Protein AF-A0A6A3LHU8-F1 (afdb_monomer)

Radius of gyration: 20.52 Å; Cα contacts (8 Å, |Δi|>4): 296; chains: 1; bounding box: 47×39×60 Å

InterPro domains:
  IPR029021 Protein-tyrosine phosphatase-like [G3DSA:3.90.190.10] (1-117)
  IPR029021 Protein-tyrosine phosphatase-like [G3DSA:3.90.190.10] (138-237)
  IPR029021 Protein-tyrosine phosphatase-like [SSF52799] (2-123)
  IPR029021 Protein-tyrosine phosphatase-like [SSF52799] (142-233)
  IPR029260 Dual specificity/tyrosine protein phosphatase, N-terminal [PF14671] (2-116)
  IPR029260 Dual specificity/tyrosine protein phosphatase, N-terminal [cd17657] (1-117)
  IPR050561 Protein Tyrosine Phosphatase [PTHR23339] (10-233)

pLDDT: mean 92.23, std 7.48, range [40.19, 98.69]

Solvent-accessible surface area (backbone atoms only — not comparable to full-atom values): 14092 Å² total; per-residue (Å²): 87,74,89,78,63,69,66,88,56,86,58,80,22,65,42,75,69,55,67,54,58,46,51,51,50,40,54,53,52,51,52,55,57,72,69,45,63,88,94,76,74,84,88,79,89,71,66,61,92,48,63,61,52,43,27,42,50,52,30,51,51,23,37,34,30,29,74,76,63,68,37,55,39,67,60,18,42,38,58,71,26,58,78,62,79,41,79,81,61,70,55,36,43,58,62,63,97,67,83,78,87,60,66,48,43,59,60,54,54,24,43,51,52,52,51,30,44,77,68,66,60,44,54,86,89,77,59,53,51,66,62,49,56,49,28,49,30,56,80,58,44,34,32,43,73,78,36,74,99,78,37,72,48,62,63,83,38,32,79,60,76,42,76,77,34,89,85,84,61,38,37,50,47,38,45,55,58,49,34,56,51,35,53,77,72,69,54,56,70,47,77,40,45,60,68,74,82,38,41,68,65,60,40,30,47,77,67,71,26,46,72,44,83,56,64,52,65,86,99,58,82,73,52,71,69,54,51,53,51,54,55,50,57,62,72,69,74,121

Sequence (238 aa):
MDGDLVYARFFADFGPLHLARTVRFCHNLESRLNLAPAGRKRLVLYCSDHPHKRANALTLLAIFLVVVGGLSPELAVTRVLKGGELPPPFGFRDASCGVCTFFITLLDCARAVHKAISTSLWSYQTFSIDEYNHLDCLDNGDINWIVPGKLIAFSGPQRERIVLDAESGATTLLARDYAALFRSLGVTCVIRFNEATTYDRKAFTHAGLRHIDLPFPDGSNPSDDILFKFIRVRQQSF

Nearest PDB structures (foldseek):
  1ohe-assembly1_A  TM=9.524E-01  e=7.465E-21  Homo sapiens
  1ohd-assembly1_A  TM=9.516E-01  e=4.930E-20  Homo sapiens
  5xw5-assembly2_B  TM=8.880E-01  e=7.355E-16  Saccharomyces cerevisiae S288C
  5xw5-assembly1_A  TM=9.076E-01  e=2.589E-15  Saccharomyces cerevisiae S288C
  6g84-assembly1_B  TM=8.819E-01  e=1.162E-15  Saccharomyces cerevisiae S288C

Foldseek 3Di:
DPVPQADDALAPFGDQGDDLSLLVLLVVVVVVVVPDDPPDDDDDDDDDPDLSRVQNSLLSQLLSCVQVVVDQLVVSNCVSCVNVVRPFGDFTFDRDPDDGPDGHGSSNSNNVSNVCVVVVQDHSVPDDSVVQVCCCDQQNFNWDDPGQPQDIDTDQAAADWDQPDPVVSRTHDHLLSVLVVCVVSVAQEAEDADDCNRHPCCSNVVSNHHYYYLYDDPPDDGDPVSVVVVVVVSVVPD

Mean predicted aligned error: 4.88 Å

Organism: NCBI:txid129364

Secondary structure (DSSP, 8-state):
-TTTS----SSS---PPPHHHHHHHHHHHHHHH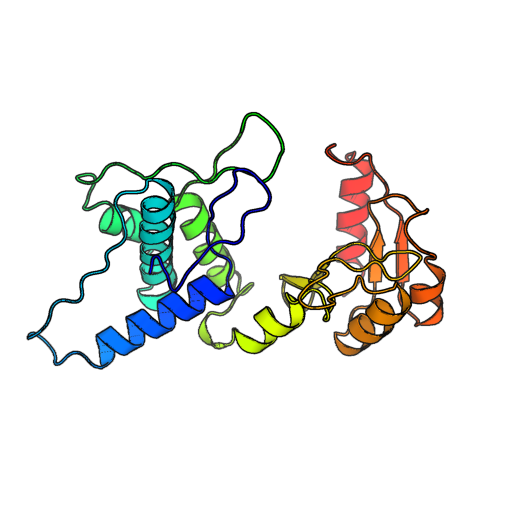HHSPTTT--------S-HHHHHHHHHHHHHHHHHTT---HHHHHHHHTGGGTSPPPPPBPPS-SS-----B-HHHHHHHHHHHHHTTS--TTT--HHHHHHHHSGGGT-EEEEETTTEEEEPPPBSS--BS-TTT--BPPBHHHHHHHHHHTT--EEEE-S-GGGS-THHHHHTT-EEEE----TTSPPPHHHHHHHHHHHHT--

Structure (mmCIF, N/CA/C/O backbone):
data_AF-A0A6A3LHU8-F1
#
_entry.id   AF-A0A6A3LHU8-F1
#
loop_
_atom_site.group_PDB
_atom_site.id
_atom_site.type_symbol
_atom_site.label_atom_id
_atom_site.label_alt_id
_atom_site.label_comp_id
_atom_site.label_asym_id
_atom_site.label_entity_id
_atom_site.label_seq_id
_atom_site.pdbx_PDB_ins_code
_atom_site.Cartn_x
_atom_site.Cartn_y
_atom_site.Cartn_z
_atom_site.occupancy
_atom_site.B_iso_or_equiv
_atom_site.auth_seq_id
_atom_site.auth_comp_id
_atom_site.auth_asym_id
_atom_site.auth_atom_id
_atom_site.pdbx_PDB_model_num
ATOM 1 N N . MET A 1 1 ? 1.749 3.160 20.787 1.00 77.69 1 MET A N 1
ATOM 2 C CA . MET A 1 1 ? 1.385 3.572 19.409 1.00 77.69 1 MET A CA 1
ATOM 3 C C . MET A 1 1 ? 2.410 4.529 18.835 1.00 77.69 1 MET A C 1
ATOM 5 O O . MET A 1 1 ? 3.065 4.153 17.879 1.00 77.69 1 MET A O 1
ATOM 9 N N . ASP A 1 2 ? 2.568 5.733 19.392 1.00 79.50 2 ASP A N 1
ATOM 10 C CA . ASP A 1 2 ? 3.329 6.813 18.741 1.00 79.50 2 ASP A CA 1
ATOM 11 C C . ASP A 1 2 ? 4.799 6.499 18.442 1.00 79.50 2 ASP A C 1
ATOM 13 O O . ASP A 1 2 ? 5.299 7.000 17.431 1.00 79.50 2 ASP A O 1
ATOM 17 N N . GLY A 1 3 ? 5.440 5.669 19.276 1.00 80.50 3 GLY A N 1
ATOM 18 C CA . GLY A 1 3 ? 6.805 5.168 19.074 1.00 80.50 3 GLY A CA 1
ATOM 19 C C . GLY A 1 3 ? 6.905 3.815 18.356 1.00 80.50 3 GLY A C 1
ATOM 20 O O . GLY A 1 3 ? 7.949 3.510 17.798 1.00 80.50 3 GLY A O 1
ATOM 21 N N . ASP A 1 4 ? 5.829 3.022 18.315 1.00 81.12 4 ASP A N 1
ATOM 22 C CA . ASP A 1 4 ? 5.862 1.644 17.781 1.00 81.12 4 ASP A CA 1
ATOM 23 C C . ASP A 1 4 ? 5.378 1.566 16.322 1.00 81.12 4 ASP A C 1
ATOM 25 O O . ASP A 1 4 ? 5.805 0.726 15.524 1.00 81.12 4 ASP A O 1
ATOM 29 N N . LEU A 1 5 ? 4.426 2.434 15.978 1.00 87.81 5 LEU A N 1
ATOM 30 C CA . LEU A 1 5 ? 3.722 2.470 14.702 1.00 87.81 5 LEU A CA 1
ATOM 31 C C . LEU A 1 5 ? 3.974 3.828 14.048 1.00 87.81 5 LEU A C 1
ATOM 33 O O . LEU A 1 5 ? 3.144 4.739 14.073 1.00 87.81 5 LEU A O 1
ATOM 37 N N . VAL A 1 6 ? 5.184 3.966 13.515 1.00 91.00 6 VAL A N 1
ATOM 38 C CA . VAL A 1 6 ? 5.654 5.182 12.854 1.00 91.00 6 VAL A CA 1
ATOM 39 C C . VAL A 1 6 ? 5.397 5.078 11.355 1.00 91.00 6 VAL A C 1
ATOM 41 O O . VAL A 1 6 ? 5.669 4.049 10.741 1.00 91.00 6 VAL A O 1
ATOM 44 N N . TYR A 1 7 ? 4.859 6.153 10.785 1.00 94.19 7 TYR A N 1
ATOM 45 C CA . TYR A 1 7 ? 4.736 6.326 9.345 1.00 94.19 7 TYR A CA 1
ATOM 46 C C . TYR A 1 7 ? 6.032 6.925 8.794 1.00 94.19 7 TYR A C 1
ATOM 48 O O . TYR A 1 7 ? 6.471 7.971 9.287 1.00 94.19 7 TYR A O 1
ATOM 56 N N . ALA A 1 8 ? 6.623 6.272 7.797 1.00 91.75 8 ALA A N 1
ATOM 57 C CA . ALA A 1 8 ? 7.734 6.819 7.029 1.00 91.75 8 ALA A CA 1
ATOM 58 C C . ALA A 1 8 ? 7.156 7.732 5.943 1.00 91.75 8 ALA A C 1
ATOM 60 O O . ALA A 1 8 ? 6.492 7.254 5.030 1.00 91.75 8 ALA A O 1
ATOM 61 N N . ARG A 1 9 ? 7.340 9.046 6.102 1.00 92.94 9 ARG A N 1
ATOM 62 C CA . ARG A 1 9 ? 6.794 10.051 5.180 1.00 92.94 9 ARG A CA 1
ATOM 63 C C . ARG A 1 9 ? 7.737 10.297 4.009 1.00 92.94 9 ARG A C 1
ATOM 65 O O . ARG A 1 9 ? 8.947 10.325 4.224 1.00 92.94 9 ARG A O 1
ATOM 72 N N . PHE A 1 10 ? 7.185 10.571 2.832 1.00 92.75 10 PHE A N 1
ATOM 73 C CA . PHE A 1 10 ? 7.955 11.051 1.680 1.00 92.75 10 PHE A CA 1
ATOM 74 C C . PHE A 1 10 ? 8.116 12.574 1.702 1.00 92.75 10 PHE A C 1
ATOM 76 O O . PHE A 1 10 ? 9.212 13.095 1.508 1.00 92.75 10 PHE A O 1
ATOM 83 N N . PHE A 1 11 ? 7.038 13.298 1.994 1.00 94.56 11 PHE A N 1
ATOM 84 C CA . PHE A 1 11 ? 7.023 14.749 2.115 1.00 94.56 11 PHE A CA 1
ATOM 85 C C . PHE A 1 11 ? 6.127 15.181 3.287 1.00 94.56 11 PHE A C 1
ATOM 87 O O . PHE A 1 11 ? 6.523 15.095 4.453 1.00 94.56 11 PHE A O 1
ATOM 94 N N . ALA A 1 12 ? 4.916 15.661 2.996 1.00 95.75 12 ALA A N 1
ATOM 95 C CA . ALA A 1 12 ? 3.951 16.137 3.987 1.00 95.75 12 ALA A CA 1
ATOM 96 C C . ALA A 1 12 ? 2.864 15.098 4.321 1.00 95.75 12 ALA A C 1
ATOM 98 O O . ALA A 1 12 ? 2.058 15.320 5.230 1.00 95.75 12 ALA A O 1
ATOM 99 N N . ASP A 1 13 ? 2.837 13.978 3.600 1.00 97.50 13 ASP A N 1
ATOM 100 C CA . ASP A 1 13 ? 2.069 12.782 3.922 1.00 97.50 13 ASP A CA 1
ATOM 101 C C . ASP A 1 13 ? 2.400 12.270 5.331 1.00 97.50 13 ASP A C 1
ATOM 103 O O . ASP A 1 13 ? 3.501 12.425 5.862 1.00 97.50 13 ASP A O 1
ATOM 107 N N . PHE A 1 14 ? 1.393 11.707 5.993 1.00 96.44 14 PHE A N 1
ATOM 108 C CA . PHE A 1 14 ? 1.508 11.287 7.393 1.00 96.44 14 PHE A CA 1
ATOM 109 C C . PHE A 1 14 ? 0.797 9.966 7.699 1.00 96.44 14 PHE A C 1
ATOM 111 O O . PHE A 1 14 ? 0.756 9.546 8.859 1.00 96.44 14 PHE A O 1
ATOM 118 N N . GLY A 1 15 ? 0.191 9.344 6.693 1.00 96.94 15 GLY A N 1
ATOM 119 C CA . GLY A 1 15 ? -0.635 8.153 6.810 1.00 96.94 15 GLY A CA 1
ATOM 120 C C . GLY A 1 15 ? -1.547 7.978 5.588 1.00 96.94 15 GLY A C 1
ATOM 121 O O . GLY A 1 15 ? -1.455 8.769 4.651 1.00 96.94 15 GLY A O 1
ATOM 122 N N . PRO A 1 16 ? -2.468 6.998 5.622 1.00 97.56 16 PRO A N 1
ATOM 123 C CA . PRO A 1 16 ? -2.641 6.019 6.698 1.00 97.56 16 PRO A CA 1
ATOM 124 C C . PRO A 1 16 ? -1.456 5.042 6.782 1.00 97.56 16 PRO A C 1
ATOM 126 O O . PRO A 1 16 ? -0.648 4.941 5.862 1.00 97.56 16 PRO A O 1
ATOM 129 N N . LEU A 1 17 ? -1.333 4.314 7.895 1.00 96.94 17 LEU A N 1
ATOM 130 C CA . LEU A 1 17 ? -0.301 3.281 8.019 1.00 96.94 17 LEU A CA 1
ATOM 131 C C . LEU A 1 17 ? -0.524 2.128 7.030 1.00 96.94 17 LEU A C 1
ATOM 133 O O . LEU A 1 17 ? -1.650 1.675 6.828 1.00 96.94 17 LEU A O 1
ATOM 137 N N . HIS A 1 18 ? 0.574 1.604 6.485 1.00 95.81 18 HIS A N 1
ATOM 138 C CA . HIS A 1 18 ? 0.565 0.467 5.565 1.00 95.81 18 HIS A CA 1
ATOM 139 C C . HIS A 1 18 ? 0.103 -0.849 6.228 1.00 95.81 18 HIS A C 1
ATOM 141 O O . HIS A 1 18 ? -0.042 -0.946 7.456 1.00 95.81 18 HIS A O 1
ATOM 147 N N . LEU A 1 19 ? -0.139 -1.886 5.413 1.00 95.94 19 LEU A N 1
ATOM 148 C CA . LEU A 1 19 ? -0.789 -3.130 5.848 1.00 95.94 19 LEU A CA 1
ATOM 149 C C . LEU A 1 19 ? -0.046 -3.836 6.984 1.00 95.94 19 LEU A C 1
ATOM 151 O O . LEU A 1 19 ? -0.674 -4.181 7.981 1.00 95.94 19 LEU A O 1
ATOM 155 N N . ALA A 1 20 ? 1.278 -3.992 6.903 1.00 95.88 20 ALA A N 1
ATOM 156 C CA . ALA A 1 20 ? 2.038 -4.663 7.960 1.00 95.88 20 ALA A CA 1
ATOM 157 C C . ALA A 1 20 ? 1.886 -3.989 9.334 1.00 95.88 20 ALA A C 1
ATOM 159 O O . ALA A 1 20 ? 1.735 -4.673 10.349 1.00 95.88 20 ALA A O 1
ATOM 160 N N . ARG A 1 21 ? 1.864 -2.652 9.393 1.00 96.38 21 ARG A N 1
ATOM 161 C CA . ARG A 1 21 ? 1.641 -1.908 10.647 1.00 96.38 21 ARG A CA 1
ATOM 162 C C . ARG A 1 21 ? 0.204 -2.051 11.133 1.00 96.38 21 ARG A C 1
ATOM 164 O O . ARG A 1 21 ? -0.015 -2.233 12.329 1.00 96.38 21 ARG A O 1
ATOM 171 N N . THR A 1 22 ? -0.754 -2.018 10.213 1.00 96.75 22 THR A N 1
ATOM 172 C CA . THR A 1 22 ? -2.182 -2.180 10.510 1.00 96.75 22 THR A CA 1
ATOM 173 C C . THR A 1 22 ? -2.496 -3.570 11.064 1.00 96.75 22 THR A C 1
ATOM 175 O O . THR A 1 22 ? -3.143 -3.693 12.103 1.00 96.75 22 THR A O 1
ATOM 178 N N . VAL A 1 23 ? -1.983 -4.628 10.437 1.00 96.88 23 VAL A N 1
ATOM 179 C CA . VAL A 1 23 ? -2.175 -6.012 10.892 1.00 96.88 23 VAL A CA 1
ATOM 180 C C . VAL A 1 23 ? -1.469 -6.245 12.226 1.00 96.88 23 VAL A C 1
ATOM 182 O O . VAL A 1 23 ? -2.068 -6.806 13.143 1.00 96.88 23 VAL A O 1
ATOM 185 N N . ARG A 1 24 ? -0.244 -5.724 12.396 1.00 96.25 24 ARG A N 1
ATOM 186 C CA . ARG A 1 24 ? 0.481 -5.774 13.677 1.00 96.25 24 ARG A CA 1
ATOM 187 C C . ARG A 1 24 ? -0.303 -5.101 14.802 1.00 96.25 24 ARG A C 1
ATOM 189 O O . ARG A 1 24 ? -0.373 -5.646 15.903 1.00 96.25 24 ARG A O 1
ATOM 196 N N . PHE A 1 25 ? -0.903 -3.940 14.533 1.00 96.56 25 PHE A N 1
ATOM 197 C CA . PHE A 1 25 ? -1.791 -3.268 15.478 1.00 96.56 25 PHE A CA 1
ATOM 198 C C . PHE A 1 25 ? -2.981 -4.157 15.852 1.00 96.56 25 PHE A C 1
ATOM 200 O O . PHE A 1 25 ? -3.241 -4.352 17.039 1.00 96.56 25 PHE A O 1
ATOM 207 N N . CYS A 1 26 ? -3.660 -4.734 14.856 1.00 96.56 26 CYS A N 1
ATOM 208 C CA . CYS A 1 26 ? -4.833 -5.573 15.085 1.00 96.56 26 CYS A CA 1
ATOM 209 C C . CYS A 1 26 ? -4.496 -6.811 15.926 1.00 96.56 26 CYS A C 1
ATOM 211 O O . CYS A 1 26 ? -5.151 -7.036 16.940 1.00 96.56 26 CYS A O 1
ATOM 213 N N . HIS A 1 27 ? -3.426 -7.544 15.591 1.00 95.50 27 HIS A N 1
ATOM 214 C CA . HIS A 1 27 ? -2.986 -8.704 16.376 1.00 95.50 27 HIS A CA 1
ATOM 215 C C . HIS A 1 27 ? -2.613 -8.333 17.812 1.00 95.50 27 HIS A C 1
ATOM 217 O O . HIS A 1 27 ? -2.945 -9.057 18.751 1.00 95.50 27 HIS A O 1
ATOM 223 N N . ASN A 1 28 ? -1.930 -7.199 18.010 1.00 94.19 28 ASN A N 1
ATOM 224 C CA . ASN A 1 28 ? -1.551 -6.747 19.347 1.00 94.19 28 ASN A CA 1
ATOM 225 C C . ASN A 1 28 ? -2.784 -6.406 20.194 1.00 94.19 28 ASN A C 1
ATOM 227 O O . ASN A 1 28 ? -2.859 -6.790 21.362 1.00 94.19 28 ASN A O 1
ATOM 231 N N . LEU A 1 29 ? -3.750 -5.702 19.601 1.00 93.81 29 LEU A N 1
ATOM 232 C CA . LEU A 1 29 ? -4.986 -5.311 20.266 1.00 93.81 29 LEU A CA 1
ATOM 233 C C . LEU A 1 29 ? -5.849 -6.534 20.604 1.00 93.81 29 LEU A C 1
ATOM 235 O O . LEU A 1 29 ? -6.258 -6.685 21.753 1.00 93.81 29 LEU A O 1
ATOM 239 N N . GLU A 1 30 ? -6.051 -7.435 19.644 1.00 93.25 30 GLU A N 1
ATOM 240 C CA . GLU A 1 30 ? -6.771 -8.698 19.830 1.00 93.25 30 GLU A CA 1
ATOM 241 C C . GLU A 1 30 ? -6.137 -9.555 20.937 1.00 93.25 30 GLU A C 1
ATOM 243 O O . GLU A 1 30 ? -6.822 -9.972 21.871 1.00 93.25 30 GLU A O 1
ATOM 248 N N . SER A 1 31 ? -4.810 -9.723 20.918 1.00 92.50 31 SER A N 1
ATOM 249 C CA . SER A 1 31 ? -4.083 -10.473 21.953 1.00 92.50 31 SER A CA 1
ATOM 250 C C . SER A 1 31 ? -4.293 -9.882 23.349 1.00 92.50 31 SER A C 1
ATOM 252 O O . SER A 1 31 ? -4.530 -10.610 24.311 1.00 92.50 31 SER A O 1
ATOM 254 N N . ARG A 1 32 ? -4.246 -8.549 23.484 1.00 91.19 32 ARG A N 1
ATOM 255 C CA . ARG A 1 32 ? -4.480 -7.875 24.773 1.00 91.19 32 ARG A CA 1
ATOM 256 C C . ARG A 1 32 ? -5.921 -8.012 25.253 1.00 91.19 32 ARG A C 1
ATOM 258 O O . ARG A 1 32 ? -6.129 -8.116 26.460 1.00 91.19 32 ARG A O 1
ATOM 265 N N . LEU A 1 33 ? -6.892 -8.001 24.340 1.00 89.50 33 LEU A N 1
ATOM 266 C CA . LEU A 1 33 ? -8.300 -8.224 24.668 1.00 89.50 33 LEU A CA 1
ATOM 267 C C . LEU A 1 33 ? -8.536 -9.662 25.146 1.00 89.50 33 LEU A C 1
ATOM 269 O O . LEU A 1 33 ? -9.215 -9.849 26.150 1.00 89.50 33 LEU A O 1
ATOM 273 N N . ASN A 1 34 ? -7.906 -10.651 24.506 1.00 87.88 34 ASN A N 1
ATOM 274 C CA . ASN A 1 34 ? -8.025 -12.065 24.878 1.00 87.88 34 ASN A CA 1
ATOM 275 C C . ASN A 1 34 ? -7.330 -12.405 26.209 1.00 87.88 34 ASN A C 1
ATOM 277 O O . ASN A 1 34 ? -7.796 -13.268 26.948 1.00 87.88 34 ASN A O 1
ATOM 281 N N . LEU A 1 35 ? -6.230 -11.722 26.541 1.00 85.62 35 LEU A N 1
ATOM 282 C CA . LEU A 1 35 ? -5.515 -11.901 27.814 1.00 85.62 35 LEU A CA 1
ATOM 283 C C . LEU A 1 35 ? -6.188 -11.191 29.000 1.00 85.62 35 LEU A C 1
ATOM 285 O O . LEU A 1 35 ? -5.860 -11.469 30.156 1.00 85.62 35 LEU A O 1
ATOM 289 N N . ALA A 1 36 ? -7.086 -10.236 28.748 1.00 77.06 36 ALA A N 1
ATOM 290 C CA . ALA A 1 36 ? -7.754 -9.498 29.808 1.00 77.06 36 ALA A CA 1
ATOM 291 C C . ALA A 1 36 ? -8.828 -10.384 30.474 1.00 77.06 36 ALA A C 1
ATOM 293 O O . ALA A 1 36 ? -9.758 -10.821 29.799 1.00 77.06 36 ALA A O 1
ATOM 294 N N . PRO A 1 37 ? -8.771 -10.619 31.802 1.00 69.19 37 PRO A N 1
ATOM 295 C CA . PRO A 1 37 ? -9.818 -11.359 32.498 1.00 69.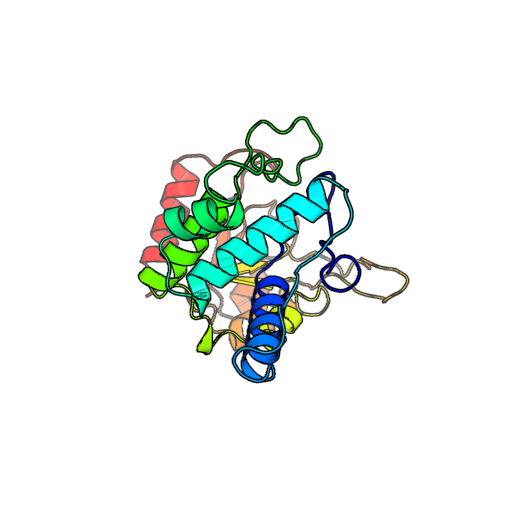19 37 PRO A CA 1
ATOM 296 C C . PRO A 1 37 ? -11.170 -10.676 32.287 1.00 69.19 37 PRO A C 1
ATOM 298 O O . PRO A 1 37 ? -11.296 -9.470 32.545 1.00 69.19 37 PRO A O 1
ATOM 301 N N . ALA A 1 38 ? -12.165 -11.445 31.839 1.00 68.06 38 ALA A N 1
ATOM 302 C CA . A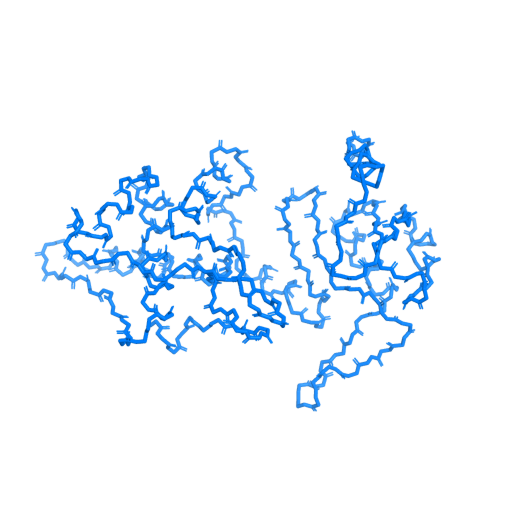LA A 1 38 ? -13.496 -10.940 31.528 1.00 68.06 38 ALA A CA 1
ATOM 303 C C . ALA A 1 38 ? -14.031 -10.050 32.668 1.00 68.06 38 ALA A C 1
ATOM 305 O O . ALA A 1 38 ? -14.115 -10.463 33.825 1.00 68.06 38 ALA A O 1
ATOM 306 N N . GLY A 1 39 ? -14.348 -8.794 32.336 1.00 65.50 39 GLY A N 1
ATOM 307 C CA . GLY A 1 39 ? -15.052 -7.866 33.225 1.00 65.50 39 GLY A CA 1
ATOM 308 C C . GLY A 1 39 ? -14.221 -7.097 34.262 1.00 65.50 39 GLY A C 1
ATOM 309 O O . GLY A 1 39 ? -14.813 -6.319 35.005 1.00 65.50 39 GLY A O 1
ATOM 310 N N . ARG A 1 40 ? -12.885 -7.243 34.336 1.00 69.88 40 ARG A N 1
ATOM 311 C CA . ARG A 1 40 ? -12.074 -6.537 35.365 1.00 69.88 40 ARG A CA 1
ATOM 312 C C . ARG A 1 40 ? -11.139 -5.436 34.869 1.00 69.88 40 ARG A C 1
ATOM 314 O O . ARG A 1 40 ? -10.682 -4.641 35.687 1.00 69.88 40 ARG A O 1
ATOM 321 N N . LYS A 1 41 ? -10.829 -5.357 33.574 1.00 78.31 41 LYS A N 1
ATOM 322 C CA . LYS A 1 41 ? -9.887 -4.359 33.038 1.00 78.31 41 LYS A CA 1
ATOM 323 C C . LYS A 1 41 ? -10.441 -3.702 31.779 1.00 78.31 41 LYS A C 1
ATOM 325 O O . LYS A 1 41 ? -11.021 -4.371 30.933 1.00 78.31 41 LYS A O 1
ATOM 330 N N . ARG A 1 42 ? -10.253 -2.385 31.666 1.00 83.88 42 ARG A N 1
ATOM 331 C CA . ARG A 1 42 ? -10.548 -1.613 30.452 1.00 83.88 42 ARG A CA 1
ATOM 332 C C . ARG A 1 42 ? -9.250 -1.399 29.691 1.00 83.88 42 ARG A C 1
ATOM 334 O O . ARG A 1 42 ? -8.266 -0.958 30.282 1.00 83.88 42 ARG A O 1
ATOM 341 N N . LEU A 1 43 ? -9.255 -1.697 28.399 1.00 87.69 43 LEU A N 1
ATOM 342 C CA . LEU A 1 43 ? -8.139 -1.375 27.523 1.00 87.69 43 LEU A CA 1
ATOM 343 C C . LEU A 1 43 ? -8.355 0.021 26.940 1.00 87.69 43 LEU A C 1
ATOM 345 O O . LEU A 1 43 ? -9.418 0.309 26.394 1.00 87.69 43 LEU A O 1
ATOM 349 N N . VAL A 1 44 ? -7.355 0.886 27.083 1.00 89.44 44 VAL A N 1
ATOM 350 C CA . VAL A 1 44 ? -7.407 2.269 26.604 1.00 89.44 44 VAL A CA 1
ATOM 351 C C . VAL A 1 44 ? -6.346 2.446 25.530 1.00 89.44 44 VAL A C 1
ATOM 353 O O . VAL A 1 44 ? -5.153 2.307 25.797 1.00 89.44 44 VAL A O 1
ATOM 356 N N . LEU A 1 45 ? -6.790 2.751 24.312 1.00 89.94 45 LEU A N 1
ATOM 357 C CA . LEU A 1 45 ? -5.914 3.199 23.238 1.00 89.94 45 LEU A CA 1
ATOM 358 C C . LEU A 1 45 ? -5.651 4.696 23.411 1.00 89.94 45 LEU A C 1
ATOM 360 O O . LEU A 1 45 ? -6.595 5.475 23.528 1.00 89.94 45 LEU A O 1
ATOM 364 N N . TYR A 1 46 ? -4.383 5.093 23.398 1.00 90.81 46 TYR A N 1
ATOM 365 C CA . TYR A 1 46 ? -3.977 6.492 23.479 1.00 90.81 46 TYR A CA 1
ATOM 366 C C . TYR A 1 46 ? -2.891 6.811 22.444 1.00 90.81 46 TYR A C 1
ATOM 368 O O . TYR A 1 46 ? -2.156 5.927 21.991 1.00 90.81 46 TYR A O 1
ATOM 376 N N . CYS A 1 47 ? -2.802 8.088 22.090 1.00 92.06 47 CYS A N 1
ATOM 377 C CA . CYS A 1 47 ? -1.750 8.692 21.276 1.00 92.06 47 CYS A CA 1
ATOM 378 C C . CYS A 1 47 ? -1.447 10.097 21.821 1.00 92.06 47 CYS A C 1
ATOM 380 O O . CYS A 1 47 ? -2.164 10.585 22.699 1.00 92.06 47 CYS A O 1
ATOM 382 N N . SER A 1 48 ? -0.404 10.755 21.317 1.00 91.50 48 SER A N 1
ATOM 383 C CA . SER A 1 48 ? -0.180 12.183 21.580 1.00 91.50 48 SER A CA 1
ATOM 384 C C . SER A 1 48 ? -1.300 13.049 20.991 1.00 91.50 48 SER A C 1
ATOM 386 O O . SER A 1 48 ? -2.070 12.604 20.135 1.00 91.50 48 SER A O 1
ATOM 388 N N . ASP A 1 49 ? -1.366 14.315 21.408 1.00 90.31 49 ASP A N 1
ATOM 389 C CA . ASP A 1 49 ? -2.344 15.283 20.886 1.00 90.31 49 ASP A CA 1
ATOM 390 C C . ASP A 1 49 ? -2.012 15.795 19.467 1.00 90.31 49 ASP A C 1
ATOM 392 O O . ASP A 1 49 ? -2.672 16.675 18.921 1.00 90.31 49 ASP A O 1
ATOM 396 N N . HIS A 1 50 ? -1.000 15.229 18.805 1.00 93.69 50 HIS A N 1
ATOM 397 C CA . HIS A 1 50 ? -0.671 15.622 17.441 1.00 93.69 50 HIS A CA 1
ATOM 398 C C . HIS A 1 50 ? -1.792 15.192 16.463 1.00 93.69 50 HIS A C 1
ATOM 400 O O . HIS A 1 50 ? -2.080 13.991 16.366 1.00 93.69 50 HIS A O 1
ATOM 406 N N . PRO A 1 51 ? -2.371 16.101 15.646 1.00 94.00 51 PRO A N 1
ATOM 407 C CA . PRO A 1 51 ? -3.509 15.790 14.769 1.00 94.00 51 PRO A CA 1
ATOM 408 C C . PRO A 1 51 ? -3.286 14.583 13.845 1.00 94.00 51 PRO A C 1
ATOM 410 O O . PRO A 1 51 ? -4.145 13.712 13.732 1.00 94.00 51 PRO A O 1
ATOM 413 N N . HIS A 1 52 ? -2.097 14.469 13.245 1.00 94.81 52 HIS A N 1
ATOM 414 C CA . HIS A 1 52 ? -1.731 13.334 12.382 1.00 94.81 52 HIS A CA 1
ATOM 415 C C . HIS A 1 52 ? -1.663 11.989 13.128 1.00 94.81 52 HIS A C 1
ATOM 417 O O . HIS A 1 52 ? -2.029 10.947 12.582 1.00 94.81 52 HIS A O 1
ATOM 423 N N . LYS A 1 53 ? -1.195 11.984 14.385 1.00 94.62 53 LYS A N 1
ATOM 424 C CA . LYS A 1 53 ? -1.127 10.765 15.206 1.00 94.62 53 LYS A CA 1
ATOM 425 C C . LYS A 1 53 ? -2.531 10.330 15.616 1.00 94.62 53 LYS A C 1
ATOM 427 O O . LYS A 1 53 ? -2.859 9.154 15.482 1.00 94.62 53 LYS A O 1
ATOM 432 N N . ARG A 1 54 ? -3.390 11.289 15.980 1.00 94.50 54 ARG A N 1
ATOM 433 C CA . ARG A 1 54 ? -4.822 11.061 16.229 1.00 94.50 54 ARG A CA 1
ATOM 434 C C . ARG A 1 54 ? -5.539 10.495 15.001 1.00 94.50 54 ARG A C 1
ATOM 436 O O . ARG A 1 54 ? -6.278 9.525 15.135 1.00 94.50 54 ARG A O 1
ATOM 443 N N . ALA A 1 55 ? -5.284 11.035 13.809 1.00 96.44 55 ALA A N 1
ATOM 444 C CA . ALA A 1 55 ? -5.863 10.532 12.561 1.00 96.44 55 ALA A CA 1
ATOM 445 C C . ALA A 1 55 ? -5.498 9.063 12.294 1.00 96.44 55 ALA A C 1
ATOM 447 O O . ALA A 1 55 ? -6.381 8.238 12.050 1.00 96.44 55 ALA A O 1
ATOM 448 N N . ASN A 1 56 ? -4.215 8.709 12.425 1.00 97.25 56 ASN A N 1
ATOM 449 C CA . ASN A 1 56 ? -3.766 7.320 12.303 1.00 97.25 56 ASN A CA 1
ATOM 450 C C . ASN A 1 56 ? -4.380 6.417 13.384 1.00 97.25 56 ASN A C 1
ATOM 452 O O . ASN A 1 56 ? -4.849 5.329 13.069 1.00 97.25 56 ASN A O 1
ATOM 456 N N . ALA A 1 57 ? -4.438 6.874 14.639 1.00 95.69 57 ALA A N 1
ATOM 457 C CA . ALA A 1 57 ? -5.016 6.121 15.751 1.00 95.69 57 ALA A CA 1
ATOM 458 C C . ALA A 1 57 ? -6.486 5.763 15.540 1.00 95.69 57 ALA A C 1
ATOM 460 O O . ALA A 1 57 ? -6.874 4.603 15.679 1.00 95.69 57 ALA A O 1
ATOM 461 N N . LEU A 1 58 ? -7.297 6.757 15.177 1.00 96.25 58 LEU A N 1
ATOM 462 C CA . LEU A 1 58 ? -8.722 6.565 14.925 1.00 96.25 58 LEU A CA 1
ATOM 463 C C . LEU A 1 58 ? -8.946 5.672 13.700 1.00 96.25 58 LEU A C 1
ATOM 465 O O . LEU A 1 58 ? -9.827 4.816 13.724 1.00 96.25 58 LEU A O 1
ATOM 469 N N . THR A 1 59 ? -8.113 5.810 12.665 1.00 97.69 59 THR A N 1
ATOM 470 C CA . THR A 1 59 ? -8.191 4.972 11.459 1.00 97.69 59 THR A CA 1
ATOM 471 C C . THR A 1 59 ? -7.844 3.515 11.754 1.00 97.69 59 THR A C 1
ATOM 473 O O . THR A 1 59 ? -8.594 2.626 11.364 1.00 97.69 59 THR A O 1
ATOM 476 N N . LEU A 1 60 ? -6.765 3.249 12.499 1.00 97.56 60 LEU A N 1
ATOM 477 C CA . LEU A 1 60 ? -6.398 1.896 12.930 1.00 97.56 60 LEU A CA 1
ATOM 478 C C . LEU A 1 60 ? -7.498 1.246 13.771 1.00 97.56 60 LEU A C 1
ATOM 480 O O . LEU A 1 60 ? -7.816 0.076 13.570 1.00 97.56 60 LEU A O 1
ATOM 484 N N . LEU A 1 61 ? -8.100 2.001 14.693 1.00 97.19 61 LEU A N 1
ATOM 485 C CA . LEU A 1 61 ? -9.191 1.495 15.519 1.00 97.19 61 LEU A CA 1
ATOM 486 C C . LEU A 1 61 ? -10.445 1.197 14.684 1.00 97.19 61 LEU A C 1
ATOM 488 O O . LEU A 1 61 ? -11.083 0.168 14.893 1.00 97.19 61 LEU A O 1
ATOM 492 N N . ALA A 1 62 ? -10.779 2.055 13.715 1.00 98.19 62 ALA A N 1
ATOM 493 C CA . ALA A 1 62 ? -11.890 1.814 12.797 1.00 98.19 62 ALA A CA 1
ATOM 494 C C . ALA A 1 62 ? -11.644 0.562 11.943 1.00 98.19 62 ALA A C 1
ATOM 496 O O . ALA A 1 62 ? -12.523 -0.291 11.846 1.00 98.19 62 ALA A O 1
ATOM 497 N N . ILE A 1 63 ? -10.435 0.406 11.392 1.00 98.38 63 ILE A N 1
ATOM 498 C CA . ILE A 1 63 ? -10.047 -0.788 10.632 1.00 98.38 63 ILE A CA 1
ATOM 499 C C . ILE A 1 63 ? -10.109 -2.036 11.516 1.00 98.38 63 ILE A C 1
ATOM 501 O O . ILE A 1 63 ? -10.675 -3.035 11.092 1.00 98.38 63 ILE A O 1
ATOM 505 N N . PHE A 1 64 ? -9.616 -1.988 12.755 1.00 98.12 64 PHE A N 1
ATOM 506 C CA . PHE A 1 64 ? -9.721 -3.111 13.690 1.00 98.12 64 PHE A CA 1
ATOM 507 C C . PHE A 1 64 ? -11.178 -3.543 13.911 1.00 98.12 64 PHE A C 1
ATOM 509 O O . PHE A 1 64 ? -11.492 -4.730 13.849 1.00 98.12 64 PHE A O 1
ATOM 516 N N . LEU A 1 65 ? -12.087 -2.589 14.121 1.00 98.06 65 LEU A N 1
ATOM 517 C CA . LEU A 1 65 ? -13.511 -2.880 14.296 1.00 98.06 65 LEU A CA 1
ATOM 518 C C . LEU A 1 65 ? -14.167 -3.476 13.039 1.00 98.06 65 LEU A C 1
ATOM 520 O O . LEU A 1 65 ? -15.096 -4.270 13.166 1.00 98.06 65 LEU A O 1
ATOM 524 N N . VAL A 1 66 ? -13.694 -3.118 11.845 1.00 98.31 66 VAL A N 1
ATOM 525 C CA . VAL A 1 66 ? -14.140 -3.727 10.583 1.00 98.31 66 VAL A CA 1
ATOM 526 C C . VAL A 1 66 ? -13.583 -5.145 10.437 1.00 98.31 66 VAL A C 1
ATOM 528 O O . VAL A 1 66 ? -14.336 -6.084 10.206 1.00 98.31 66 VAL A O 1
ATOM 531 N N . VAL A 1 67 ? -12.267 -5.304 10.586 1.00 97.06 67 VAL A N 1
ATOM 532 C CA . VAL A 1 67 ? -11.535 -6.544 10.288 1.00 97.06 67 VAL A CA 1
ATOM 533 C C . VAL A 1 67 ? -11.792 -7.623 11.337 1.00 97.06 67 VAL A C 1
ATOM 535 O O . VAL A 1 67 ? -12.130 -8.750 10.994 1.00 97.06 67 VAL A O 1
ATOM 538 N N . VAL A 1 68 ? -11.618 -7.275 12.613 1.00 96.06 68 VAL A N 1
ATOM 539 C CA . VAL A 1 68 ? -11.726 -8.202 13.749 1.00 96.06 68 VAL A CA 1
ATOM 540 C C . VAL A 1 68 ? -13.136 -8.166 14.331 1.00 96.06 68 VAL A C 1
ATOM 542 O O . VAL A 1 68 ? -13.704 -9.199 14.667 1.00 96.06 68 VAL A O 1
ATOM 545 N N . GLY A 1 69 ? -13.730 -6.973 14.426 1.00 94.94 69 GLY A N 1
ATOM 546 C CA . GLY A 1 69 ? -15.080 -6.798 14.969 1.00 94.94 69 GLY A CA 1
ATOM 547 C C . GLY A 1 69 ? -16.219 -7.140 14.001 1.00 94.94 69 GLY A C 1
ATOM 548 O O . GLY A 1 69 ? -17.369 -7.181 14.435 1.00 94.94 69 GLY A O 1
ATOM 549 N N . GLY A 1 70 ? -15.933 -7.351 12.711 1.00 96.31 70 GLY A N 1
ATOM 550 C CA . GLY A 1 70 ? -16.933 -7.687 11.691 1.00 96.31 70 GLY A CA 1
ATOM 551 C C . GLY A 1 70 ? -17.979 -6.595 11.441 1.00 96.31 70 GLY A C 1
ATOM 552 O O . GLY A 1 70 ? -19.072 -6.884 10.956 1.00 96.31 70 GLY A O 1
ATOM 553 N N . LEU A 1 71 ? -17.693 -5.345 11.815 1.00 98.19 71 LEU A N 1
ATOM 554 C CA . LEU A 1 71 ? -18.631 -4.238 11.640 1.00 98.19 71 LEU A CA 1
ATOM 555 C C . LEU A 1 71 ? -18.612 -3.692 10.211 1.00 98.19 71 LEU A C 1
ATOM 557 O O . LEU A 1 71 ? -17.588 -3.726 9.528 1.00 98.19 71 LEU A O 1
ATOM 561 N N . SER A 1 72 ? -19.722 -3.071 9.800 1.00 98.38 72 SER A N 1
ATOM 562 C CA . SER A 1 72 ? -19.703 -2.209 8.618 1.00 98.38 72 SER A CA 1
ATOM 563 C C . SER A 1 72 ? -18.787 -0.995 8.847 1.00 98.38 72 SER A C 1
ATOM 565 O O . SER A 1 72 ? -18.665 -0.527 9.990 1.00 98.38 72 SER A O 1
ATOM 567 N N . PRO A 1 73 ? -18.167 -0.443 7.786 1.00 98.62 73 PRO A N 1
ATOM 568 C CA . PRO A 1 73 ? -17.314 0.740 7.888 1.00 98.62 73 PRO A CA 1
ATOM 569 C C . PRO A 1 73 ? -17.996 1.906 8.605 1.00 98.62 73 PRO A C 1
ATOM 571 O O . PRO A 1 73 ? -17.423 2.492 9.519 1.00 98.62 73 PRO A O 1
ATOM 574 N N . GLU A 1 74 ? -19.243 2.208 8.247 1.00 98.19 74 GLU A N 1
ATOM 575 C CA . GLU A 1 74 ? -20.018 3.308 8.818 1.00 98.19 74 GLU A CA 1
ATOM 576 C C . GLU A 1 74 ? -20.201 3.128 10.327 1.00 98.19 74 GLU A C 1
ATOM 578 O O . GLU A 1 74 ? -19.918 4.043 11.098 1.00 98.19 74 GLU A O 1
ATOM 583 N N . LEU A 1 75 ? -20.595 1.928 10.767 1.00 98.25 75 LEU A N 1
ATOM 584 C CA . LEU A 1 75 ? -20.809 1.645 12.183 1.00 98.25 75 LEU A CA 1
ATOM 585 C C . LEU A 1 75 ? -19.496 1.668 12.977 1.00 98.25 75 LEU A C 1
ATOM 587 O O . LEU A 1 75 ? -19.471 2.163 14.107 1.00 98.25 75 LEU A O 1
ATOM 591 N N . ALA A 1 76 ? -18.406 1.155 12.401 1.00 98.25 76 ALA A N 1
ATOM 592 C CA . ALA A 1 76 ? -17.079 1.234 13.002 1.00 98.25 76 ALA A CA 1
ATOM 593 C C . ALA A 1 76 ? -16.657 2.696 13.220 1.00 98.25 76 ALA A C 1
ATOM 595 O O . ALA A 1 76 ? -16.277 3.063 14.333 1.00 98.25 76 ALA A O 1
ATOM 596 N N . VAL A 1 77 ? -16.801 3.548 12.199 1.00 97.81 77 VAL A N 1
ATOM 597 C CA . VAL A 1 77 ? -16.484 4.981 12.289 1.00 97.81 77 VAL A CA 1
ATOM 598 C C . VAL A 1 77 ? -17.368 5.693 13.311 1.00 97.81 77 VAL A C 1
ATOM 600 O O . VAL A 1 77 ? -16.842 6.405 14.166 1.00 97.81 77 VAL A O 1
ATOM 603 N N . THR A 1 78 ? -18.685 5.465 13.297 1.00 97.31 78 THR A N 1
ATOM 604 C CA . THR A 1 78 ? -19.603 6.055 14.284 1.00 97.31 78 THR A CA 1
ATOM 605 C C . THR A 1 78 ? -19.199 5.694 15.714 1.00 97.31 78 THR A C 1
ATOM 607 O O . THR A 1 78 ? -19.222 6.557 16.590 1.00 97.31 78 THR A O 1
ATOM 610 N N . ARG A 1 79 ? -18.779 4.447 15.971 1.00 96.50 79 ARG A N 1
ATOM 611 C CA . ARG A 1 79 ? -18.309 4.030 17.303 1.00 96.50 79 ARG A CA 1
ATOM 612 C C . ARG A 1 79 ? -16.994 4.689 17.697 1.00 96.50 79 ARG A C 1
ATOM 614 O O . ARG A 1 79 ? -16.873 5.154 18.827 1.00 96.50 79 ARG A O 1
ATOM 621 N N . VAL A 1 80 ? -16.034 4.760 16.777 1.00 95.81 80 VAL A N 1
ATOM 622 C CA . VAL A 1 80 ? -14.740 5.419 17.014 1.00 95.81 80 VAL A CA 1
ATOM 623 C C . VAL A 1 80 ? -14.921 6.903 17.334 1.00 95.81 80 VAL A C 1
ATOM 625 O O . VAL A 1 80 ? -14.265 7.417 18.237 1.00 95.81 80 VAL A O 1
ATOM 628 N N . LEU A 1 81 ? -15.854 7.574 16.657 1.00 95.62 81 LEU A N 1
ATOM 629 C CA . LEU A 1 81 ? -16.176 8.984 16.885 1.00 95.62 81 LEU A CA 1
ATOM 630 C C . LEU A 1 81 ? -17.194 9.208 18.015 1.00 95.62 81 LEU A C 1
ATOM 632 O O . LEU A 1 81 ? -17.704 10.317 18.160 1.00 95.62 81 LEU A O 1
ATOM 636 N N . LYS A 1 82 ? -17.500 8.175 18.815 1.00 92.00 82 LYS A N 1
ATOM 637 C CA . LYS A 1 82 ? -18.459 8.230 19.931 1.00 92.00 82 LYS A CA 1
ATOM 638 C C . LYS A 1 82 ? -19.802 8.857 19.538 1.00 92.00 82 LYS A C 1
ATOM 640 O O . LYS A 1 82 ? -20.284 9.779 20.180 1.00 92.00 82 LYS A O 1
ATOM 645 N N . GLY A 1 83 ? -20.383 8.409 18.427 1.00 86.50 83 GLY A N 1
ATOM 646 C CA . GLY A 1 83 ? -21.661 8.943 17.947 1.00 86.50 83 GLY A CA 1
ATOM 647 C C . GLY A 1 83 ? -21.613 10.408 17.495 1.00 86.50 83 GLY A C 1
ATOM 648 O O . GLY A 1 83 ? -22.666 11.015 17.348 1.00 86.50 83 GLY A O 1
ATOM 649 N N . GLY A 1 84 ? -20.421 10.972 17.266 1.00 86.94 84 GLY A N 1
ATOM 650 C CA . GLY A 1 84 ? -20.224 12.365 16.855 1.00 86.94 84 GLY A CA 1
ATOM 651 C C . GLY A 1 84 ? -19.736 13.296 17.968 1.00 86.94 84 GLY A C 1
ATOM 652 O O . GLY A 1 84 ? -19.472 14.462 17.694 1.00 86.94 84 GLY A O 1
ATOM 653 N N . GLU A 1 85 ? -19.563 12.806 19.201 1.00 91.06 85 GLU A N 1
ATOM 654 C CA . GLU A 1 85 ? -18.977 13.597 20.296 1.00 91.06 85 GLU A CA 1
ATOM 655 C C . GLU A 1 85 ? -17.512 13.974 20.032 1.00 91.06 85 GLU A C 1
ATOM 657 O O . GLU A 1 85 ? -17.025 14.989 20.531 1.00 91.06 85 GLU A O 1
ATOM 662 N N . LEU A 1 86 ? -16.788 13.149 19.267 1.00 89.19 86 LEU A N 1
ATOM 663 C CA . LEU A 1 86 ? -15.426 13.450 18.841 1.00 89.19 86 LEU A CA 1
ATOM 664 C C . LEU A 1 86 ? -15.437 14.023 17.421 1.00 89.19 86 LEU A C 1
ATOM 666 O O . LEU A 1 86 ? -16.031 13.410 16.528 1.00 89.19 86 LEU A O 1
ATOM 670 N N . PRO A 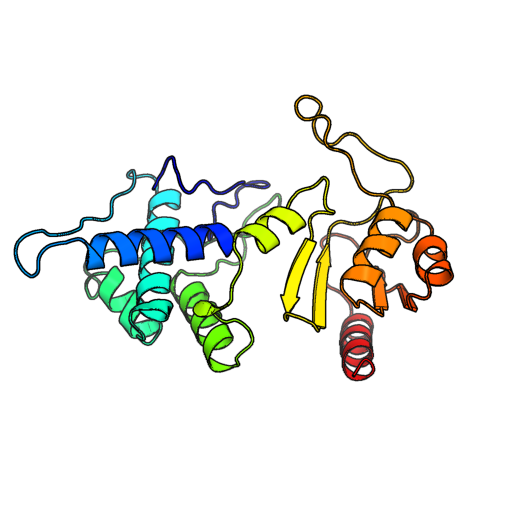1 87 ? -14.732 15.144 17.171 1.00 90.19 87 PRO A N 1
ATOM 671 C CA . PRO A 1 87 ? -14.610 15.667 15.822 1.00 90.19 87 PRO A CA 1
ATOM 672 C C . PRO A 1 87 ? -13.866 14.656 14.936 1.00 90.19 87 PRO A C 1
ATOM 674 O O . PRO A 1 87 ? -12.930 13.994 15.411 1.00 90.19 87 PRO A O 1
ATOM 677 N N . PRO A 1 88 ? -14.243 14.536 13.651 1.00 91.50 88 PRO A N 1
ATOM 678 C CA . PRO A 1 88 ? -13.503 13.703 12.721 1.00 91.50 88 PRO A CA 1
ATOM 679 C C . PRO A 1 88 ? -12.053 14.205 12.613 1.00 91.50 88 PRO A C 1
ATOM 681 O O . PRO A 1 88 ? -11.808 15.414 12.653 1.00 91.50 88 PRO A O 1
ATOM 684 N N . PRO A 1 89 ? -11.071 13.297 12.497 1.00 93.44 89 PRO A N 1
ATOM 685 C CA . PRO A 1 89 ? -9.687 13.686 12.298 1.00 93.44 89 PRO A CA 1
ATOM 686 C C . PRO A 1 89 ? -9.473 14.325 10.926 1.00 93.44 89 PRO A C 1
ATOM 688 O O . PRO A 1 89 ? -10.284 14.188 10.010 1.00 93.44 89 PRO A O 1
ATOM 691 N N . PHE A 1 90 ? -8.316 14.965 10.785 1.00 90.19 90 PHE A N 1
ATOM 692 C CA . PHE A 1 90 ? -7.836 15.472 9.507 1.00 90.19 90 PHE A CA 1
ATOM 693 C C . PHE A 1 90 ? -7.719 14.342 8.469 1.00 90.19 90 PHE A C 1
ATOM 695 O O . PHE A 1 90 ? -7.286 13.236 8.804 1.00 90.19 90 PHE A O 1
ATOM 702 N N . GLY A 1 91 ? -8.101 14.624 7.221 1.00 95.94 91 GLY A N 1
ATOM 703 C CA . GLY A 1 91 ? -7.982 13.671 6.118 1.00 95.94 91 GLY A CA 1
ATOM 704 C C . GLY A 1 91 ? -6.525 13.422 5.728 1.00 95.94 91 GLY A C 1
ATOM 705 O O . GLY A 1 91 ? -5.669 14.296 5.873 1.00 95.94 91 GLY A O 1
ATOM 706 N N . PHE A 1 92 ? -6.232 12.228 5.227 1.00 98.25 92 PHE A N 1
ATOM 707 C CA . PHE A 1 92 ? -4.913 11.888 4.712 1.00 98.25 92 PHE A CA 1
ATOM 708 C C . PHE A 1 92 ? -4.701 12.547 3.354 1.00 98.25 92 PHE A C 1
ATOM 710 O O . PHE A 1 92 ? -5.586 12.520 2.498 1.00 98.25 92 PHE A O 1
ATOM 717 N N . ARG A 1 93 ? -3.526 13.148 3.191 1.00 97.38 93 ARG A N 1
ATOM 718 C CA . ARG A 1 93 ? -3.082 13.802 1.961 1.00 97.38 93 ARG A CA 1
ATOM 719 C C . ARG A 1 93 ? -2.152 12.900 1.166 1.00 97.38 93 ARG A C 1
ATOM 721 O O . ARG A 1 93 ? -1.641 11.914 1.693 1.00 97.38 93 ARG A O 1
ATOM 728 N N . ASP A 1 94 ? -1.911 13.283 -0.074 1.00 96.62 94 ASP A N 1
ATOM 729 C CA . ASP A 1 94 ? -0.930 12.648 -0.937 1.00 96.62 94 ASP A CA 1
ATOM 730 C C . ASP A 1 94 ? 0.518 13.060 -0.595 1.00 96.62 94 ASP A C 1
ATOM 732 O O . ASP A 1 94 ? 0.767 13.946 0.234 1.00 96.62 94 ASP A O 1
ATOM 736 N N . ALA A 1 95 ? 1.465 12.396 -1.262 1.00 96.50 95 ALA A N 1
ATOM 737 C CA . ALA A 1 95 ? 2.906 12.568 -1.087 1.00 96.50 95 ALA A CA 1
ATOM 738 C C . ALA A 1 95 ? 3.528 13.646 -2.002 1.00 96.50 95 ALA A C 1
ATOM 740 O O . ALA A 1 95 ? 4.750 13.778 -2.040 1.00 96.50 95 ALA A O 1
ATOM 741 N N . SER A 1 96 ? 2.732 14.414 -2.759 1.00 93.94 96 SER A N 1
ATOM 742 C CA . SER A 1 96 ? 3.272 15.432 -3.668 1.00 93.94 96 SER A CA 1
ATOM 743 C C . SER A 1 96 ? 3.918 16.622 -2.957 1.00 93.94 96 SER A C 1
ATOM 745 O O . SER A 1 96 ? 3.536 17.045 -1.858 1.00 93.94 96 SER A O 1
ATOM 747 N N . CYS A 1 97 ? 4.863 17.236 -3.669 1.00 91.44 97 CYS A N 1
ATOM 748 C CA . CYS A 1 97 ? 5.473 18.511 -3.319 1.00 91.44 97 CYS A CA 1
ATOM 749 C C . CYS A 1 97 ? 4.533 19.668 -3.693 1.00 91.44 97 CYS A C 1
ATOM 751 O O . CYS A 1 97 ? 4.722 20.334 -4.710 1.00 91.44 97 CYS A O 1
ATOM 753 N N . GLY A 1 98 ? 3.492 19.910 -2.894 1.00 91.06 98 GLY A N 1
ATOM 754 C CA . GLY A 1 98 ? 2.558 20.994 -3.188 1.00 91.06 98 GLY A CA 1
ATOM 755 C C . GLY A 1 98 ? 1.372 21.121 -2.242 1.00 91.06 98 GLY A C 1
ATOM 756 O O . GLY A 1 98 ? 1.335 20.569 -1.136 1.00 91.06 98 GLY A O 1
ATOM 757 N N . VAL A 1 99 ? 0.390 21.904 -2.690 1.00 93.31 99 VAL A N 1
ATOM 758 C CA . VAL A 1 99 ? -0.907 22.022 -2.023 1.00 93.31 99 VAL A CA 1
ATOM 759 C C . VAL A 1 99 ? -1.696 20.746 -2.284 1.00 93.31 99 VAL A C 1
ATOM 761 O O . VAL A 1 99 ? -1.917 20.375 -3.433 1.00 93.31 99 VAL A O 1
ATOM 764 N N . CYS A 1 100 ? -2.146 20.100 -1.211 1.00 95.50 100 CYS A N 1
ATOM 765 C CA . CYS A 1 100 ? -3.033 18.951 -1.317 1.00 95.50 100 CYS A CA 1
ATOM 766 C C . CYS A 1 100 ? -4.400 19.404 -1.844 1.00 95.50 100 CYS A C 1
ATOM 768 O O . CYS A 1 100 ? -5.051 20.255 -1.233 1.00 95.50 100 CYS A O 1
ATOM 770 N N . THR A 1 101 ? -4.838 18.826 -2.958 1.00 95.56 101 THR A N 1
ATOM 771 C CA . THR A 1 101 ? -6.135 19.120 -3.588 1.00 95.56 101 THR A CA 1
ATOM 772 C C . THR A 1 101 ? -7.184 18.043 -3.323 1.00 95.56 101 THR A C 1
ATOM 774 O O . THR A 1 101 ? -8.359 18.250 -3.621 1.00 95.56 101 THR A O 1
ATOM 777 N N . PHE A 1 102 ? -6.789 16.907 -2.743 1.00 97.06 102 PHE A N 1
ATOM 778 C CA . PHE A 1 102 ? -7.678 15.785 -2.479 1.00 97.06 102 PHE A CA 1
ATOM 779 C C . PHE A 1 102 ? -7.261 15.035 -1.213 1.00 97.06 102 PHE A C 1
ATOM 781 O O . PHE A 1 102 ? -6.111 14.629 -1.074 1.00 97.06 102 PHE A O 1
ATOM 788 N N . PHE A 1 103 ? -8.212 14.816 -0.306 1.00 97.56 103 PHE A N 1
ATOM 789 C CA . PHE A 1 103 ? -7.979 14.088 0.937 1.00 97.56 103 PHE A CA 1
ATOM 790 C C . PHE A 1 103 ? -8.831 12.825 0.981 1.00 97.56 103 PHE A C 1
ATOM 792 O O . PHE A 1 103 ? -10.003 12.861 0.607 1.00 97.56 103 PHE A O 1
ATOM 799 N N . ILE A 1 104 ? -8.273 11.741 1.519 1.00 98.25 104 ILE A N 1
ATOM 800 C CA . ILE A 1 104 ? -9.045 10.549 1.889 1.00 98.25 104 ILE A CA 1
ATOM 801 C C . ILE A 1 104 ? -9.303 10.538 3.394 1.00 98.25 104 ILE A C 1
ATOM 803 O O . ILE A 1 104 ? -8.453 10.909 4.205 1.00 98.25 104 ILE A O 1
ATOM 807 N N . THR A 1 105 ? -10.496 10.123 3.791 1.00 97.88 105 THR A N 1
ATOM 808 C CA . THR A 1 105 ? -10.919 10.102 5.193 1.00 97.88 105 THR A CA 1
ATOM 809 C C . THR A 1 105 ? -10.685 8.736 5.835 1.00 97.88 105 THR A C 1
ATOM 811 O O . THR A 1 105 ? -10.468 7.729 5.161 1.00 97.88 105 THR A O 1
ATOM 814 N N . LEU A 1 106 ? -10.807 8.661 7.164 1.00 97.25 106 LEU A N 1
ATOM 815 C CA . LEU A 1 106 ? -10.775 7.373 7.866 1.00 97.25 106 LEU A CA 1
ATOM 816 C C . LEU A 1 106 ? -11.917 6.429 7.429 1.00 97.25 106 LEU A C 1
ATOM 818 O O . LEU A 1 106 ? -11.761 5.210 7.489 1.00 97.25 106 LEU A O 1
ATOM 822 N N . LEU A 1 107 ? -13.050 6.984 6.970 1.00 98.25 107 LEU A N 1
ATOM 823 C CA . LEU A 1 107 ? -14.173 6.212 6.440 1.00 98.25 107 LEU A CA 1
ATOM 824 C C . LEU A 1 107 ? -13.821 5.611 5.079 1.00 98.25 107 LEU A C 1
ATOM 826 O O . LEU A 1 107 ? -14.146 4.451 4.835 1.00 98.25 107 LEU A O 1
ATOM 830 N N . ASP A 1 108 ? -13.118 6.357 4.225 1.00 98.62 108 ASP A N 1
ATOM 831 C CA . ASP A 1 108 ? -12.642 5.847 2.934 1.00 98.62 108 ASP A CA 1
ATOM 832 C C . ASP A 1 108 ? -11.661 4.689 3.138 1.00 98.62 108 ASP A C 1
ATOM 834 O O . ASP A 1 108 ? -11.809 3.639 2.512 1.00 98.62 108 ASP A O 1
ATOM 838 N N . CYS A 1 109 ? -10.738 4.817 4.097 1.00 98.50 109 CYS A N 1
ATOM 839 C CA . CYS A 1 109 ? -9.832 3.736 4.491 1.00 98.50 109 CYS A CA 1
ATOM 840 C C . CYS A 1 109 ? -10.593 2.498 4.999 1.00 98.50 109 CYS A C 1
ATOM 842 O O . CYS A 1 109 ? -10.325 1.379 4.557 1.00 98.50 109 CYS A O 1
ATOM 844 N N . ALA A 1 110 ? -11.575 2.680 5.890 1.00 98.50 110 ALA A N 1
ATOM 845 C CA . ALA A 1 110 ? -12.391 1.582 6.413 1.00 98.50 110 ALA A CA 1
ATOM 846 C C . ALA A 1 110 ? -13.200 0.879 5.306 1.00 98.50 110 ALA A C 1
ATOM 848 O O . ALA A 1 110 ? -13.266 -0.351 5.265 1.00 98.50 110 ALA A O 1
ATOM 849 N N . ARG A 1 111 ? -13.771 1.644 4.366 1.00 98.69 111 ARG A N 1
ATOM 850 C CA . ARG A 1 111 ? -14.485 1.116 3.193 1.00 98.69 111 ARG A CA 1
ATOM 851 C C . ARG A 1 111 ? -13.561 0.362 2.245 1.00 98.69 111 ARG A C 1
ATOM 853 O O . ARG A 1 111 ? -13.958 -0.691 1.748 1.00 98.69 111 ARG A O 1
ATOM 860 N N . ALA A 1 112 ? -12.350 0.865 2.010 1.00 98.25 112 ALA A N 1
ATOM 861 C CA . ALA A 1 112 ? -11.359 0.203 1.169 1.00 98.25 112 ALA A CA 1
ATOM 862 C C . ALA A 1 112 ? -10.990 -1.177 1.732 1.00 98.25 112 ALA A C 1
ATOM 864 O O . ALA A 1 112 ? -11.066 -2.169 1.008 1.00 98.25 112 ALA A O 1
ATOM 865 N N . VAL A 1 113 ? -10.692 -1.259 3.035 1.00 97.94 113 VAL A N 1
ATOM 866 C CA . VAL A 1 113 ? -10.382 -2.532 3.708 1.00 97.94 113 VAL A CA 1
ATOM 867 C C . VAL A 1 113 ? -11.579 -3.480 3.674 1.00 97.94 113 VAL A C 1
ATOM 869 O O . VAL A 1 113 ? -11.436 -4.629 3.263 1.00 97.94 113 VAL A O 1
ATOM 872 N N . HIS A 1 114 ? -12.775 -3.003 4.028 1.00 98.38 114 HIS A N 1
ATOM 873 C CA . HIS A 1 114 ? -13.987 -3.822 3.984 1.00 98.38 114 HIS A CA 1
ATOM 874 C C . HIS A 1 114 ? -14.252 -4.385 2.581 1.00 98.38 114 HIS A C 1
ATOM 876 O O . HIS A 1 114 ? -14.540 -5.570 2.433 1.00 98.38 114 HIS A O 1
ATOM 882 N N . LYS A 1 115 ? -14.101 -3.561 1.536 1.00 98.19 115 LYS A N 1
ATOM 883 C CA . LYS A 1 115 ? -14.257 -3.989 0.140 1.00 98.19 115 LYS A CA 1
ATOM 884 C C . LYS A 1 115 ? -13.181 -4.991 -0.284 1.00 98.19 115 LYS A C 1
ATOM 886 O O . LYS A 1 115 ? -13.480 -5.915 -1.038 1.00 98.19 115 LYS A O 1
ATOM 891 N N . ALA A 1 116 ? -11.944 -4.833 0.184 1.00 97.25 116 ALA A N 1
ATOM 892 C CA . ALA A 1 116 ? -10.873 -5.780 -0.110 1.00 97.25 116 ALA A CA 1
ATOM 893 C C . ALA A 1 116 ? -11.150 -7.159 0.517 1.00 97.25 116 ALA A C 1
ATOM 895 O O . ALA A 1 116 ? -10.939 -8.175 -0.139 1.00 97.25 116 ALA A O 1
ATOM 896 N N . ILE A 1 117 ? -11.704 -7.201 1.734 1.00 96.19 117 ILE A N 1
ATOM 897 C CA . ILE A 1 117 ? -12.130 -8.454 2.379 1.00 96.19 117 ILE A CA 1
ATOM 898 C C . ILE A 1 117 ? -13.335 -9.055 1.651 1.00 96.19 117 ILE A C 1
ATOM 900 O O . ILE A 1 117 ? -13.319 -10.230 1.291 1.00 96.19 117 ILE A O 1
ATOM 904 N N . SER A 1 118 ? -14.376 -8.255 1.395 1.00 96.56 118 SER A N 1
ATOM 905 C CA . SER A 1 118 ? -15.633 -8.754 0.822 1.00 96.56 118 SER A CA 1
ATOM 906 C C . SER A 1 118 ? -15.498 -9.242 -0.620 1.00 96.56 118 SER A C 1
ATOM 908 O O . SER A 1 118 ? -16.282 -10.078 -1.059 1.00 96.56 118 SER A O 1
ATOM 910 N N . THR A 1 119 ? -14.491 -8.757 -1.350 1.00 96.25 119 THR A N 1
ATOM 911 C CA . THR A 1 119 ? -14.142 -9.243 -2.695 1.00 96.25 119 THR A CA 1
ATOM 912 C C . THR A 1 119 ? -13.047 -10.313 -2.687 1.00 96.25 119 THR A C 1
ATOM 914 O O . THR A 1 119 ? -12.573 -10.701 -3.753 1.00 96.25 119 THR A O 1
ATOM 917 N N . SER A 1 120 ? -12.629 -10.782 -1.503 1.00 94.81 120 SER A N 1
ATOM 918 C CA . SER A 1 120 ? -11.534 -11.746 -1.314 1.00 94.81 120 SER A CA 1
ATOM 919 C C . SER A 1 120 ? -10.208 -11.310 -1.949 1.00 94.81 120 SER A C 1
ATOM 921 O O . SER A 1 120 ? -9.361 -12.138 -2.275 1.00 94.81 120 SER A O 1
ATOM 923 N N . LEU A 1 121 ? -10.017 -9.999 -2.118 1.00 94.94 121 LEU A N 1
ATOM 924 C CA . LEU A 1 121 ? -8.767 -9.404 -2.581 1.00 94.94 121 LEU A CA 1
ATOM 925 C C . LEU A 1 121 ? -7.677 -9.497 -1.508 1.00 94.94 121 LEU A C 1
ATOM 927 O O . LEU A 1 121 ? -6.496 -9.605 -1.828 1.00 94.94 121 LEU A O 1
ATOM 931 N N . TRP A 1 122 ? -8.079 -9.438 -0.240 1.00 95.38 122 TRP A N 1
ATOM 932 C CA . TRP A 1 122 ? -7.192 -9.493 0.911 1.00 95.38 122 TRP A CA 1
ATOM 933 C C . TRP A 1 122 ? -7.808 -10.346 2.024 1.00 95.38 122 TRP A C 1
ATOM 935 O O . TRP A 1 122 ? -9.016 -10.293 2.255 1.00 95.38 122 TRP A O 1
ATOM 945 N N . SER A 1 123 ? -6.972 -11.112 2.728 1.00 94.56 123 SER A N 1
ATOM 946 C CA . SER A 1 123 ? -7.366 -11.900 3.898 1.00 94.56 123 SER A CA 1
ATOM 947 C C . SER A 1 123 ? -6.514 -11.506 5.093 1.00 94.56 123 SER A C 1
ATOM 949 O O . SER A 1 123 ? -5.289 -11.575 5.041 1.00 94.56 123 SER A O 1
ATOM 951 N N . TYR A 1 124 ? -7.177 -11.138 6.187 1.00 95.00 124 TYR A N 1
ATOM 952 C CA . TYR A 1 124 ? -6.513 -10.849 7.454 1.00 95.00 124 TYR A CA 1
ATOM 953 C C . TYR A 1 124 ? -5.836 -12.092 8.049 1.00 95.00 124 TYR A C 1
ATOM 955 O O . TYR A 1 124 ? -4.774 -11.984 8.649 1.00 95.00 124 TYR A O 1
ATOM 963 N N . GLN A 1 125 ? -6.426 -13.274 7.855 1.00 93.19 125 GLN A N 1
ATOM 964 C CA . GLN A 1 125 ? -5.967 -14.526 8.457 1.00 93.19 125 GLN A CA 1
ATOM 965 C C . GLN A 1 125 ? -4.698 -15.068 7.798 1.00 93.19 125 GLN A C 1
ATOM 967 O O . GLN A 1 125 ? -3.879 -15.684 8.473 1.00 93.19 125 GLN A O 1
ATOM 972 N N . THR A 1 126 ? -4.539 -14.864 6.488 1.00 94.31 126 THR A N 1
ATOM 973 C CA . THR A 1 126 ? -3.400 -15.404 5.729 1.00 94.31 126 THR A CA 1
ATOM 974 C C . THR A 1 126 ? -2.334 -14.357 5.419 1.00 94.31 126 THR A C 1
ATOM 976 O O . THR A 1 126 ? -1.350 -14.675 4.758 1.00 94.31 126 THR A O 1
ATOM 979 N N . PHE A 1 127 ? -2.522 -13.102 5.833 1.00 96.06 127 PHE A N 1
ATOM 980 C CA . PHE A 1 127 ? -1.564 -12.040 5.550 1.00 96.06 127 PHE A CA 1
ATOM 981 C C . PHE A 1 127 ? -0.269 -12.235 6.349 1.00 96.06 127 PHE A C 1
ATOM 983 O O . PHE A 1 127 ? -0.271 -12.195 7.579 1.00 96.06 127 PHE A O 1
ATOM 990 N N . SER A 1 128 ? 0.853 -12.380 5.643 1.00 95.81 128 SER A N 1
ATOM 991 C CA . SER A 1 128 ? 2.179 -12.486 6.249 1.00 95.81 128 SER A CA 1
ATOM 992 C C . SER A 1 128 ? 2.822 -11.106 6.389 1.00 95.81 128 SER A C 1
ATOM 994 O O . SER A 1 128 ? 3.211 -10.475 5.406 1.00 95.81 128 SER A O 1
ATOM 996 N N . ILE A 1 129 ? 2.958 -10.633 7.633 1.00 96.38 129 ILE A N 1
ATOM 997 C CA . ILE A 1 129 ? 3.697 -9.397 7.942 1.00 96.38 129 ILE A CA 1
ATOM 998 C C . ILE A 1 129 ? 5.167 -9.526 7.523 1.00 96.38 129 ILE A C 1
ATOM 1000 O O . ILE A 1 129 ? 5.755 -8.547 7.067 1.00 96.38 129 ILE A O 1
ATOM 1004 N N . ASP A 1 130 ? 5.757 -10.708 7.695 1.00 95.94 130 ASP A N 1
ATOM 1005 C CA . ASP A 1 130 ? 7.178 -10.931 7.432 1.00 95.94 130 ASP A CA 1
ATOM 1006 C C . ASP A 1 130 ? 7.470 -10.942 5.932 1.00 95.94 130 ASP A C 1
ATOM 1008 O O . ASP A 1 130 ? 8.410 -10.283 5.499 1.00 95.94 130 ASP A O 1
ATOM 1012 N N . GLU A 1 131 ? 6.623 -11.593 5.129 1.00 93.88 131 GLU A N 1
ATOM 1013 C CA . GLU A 1 131 ? 6.732 -11.557 3.664 1.00 93.88 131 GLU A CA 1
ATOM 1014 C C . GLU A 1 131 ? 6.528 -10.137 3.129 1.00 93.88 131 GLU A C 1
ATOM 1016 O O . GLU A 1 131 ? 7.315 -9.675 2.305 1.00 93.88 131 GLU A O 1
ATOM 1021 N N . TYR A 1 132 ? 5.519 -9.423 3.646 1.00 95.56 132 TYR A N 1
ATOM 1022 C CA . TYR A 1 132 ? 5.280 -8.028 3.284 1.00 95.56 132 TYR A CA 1
ATOM 1023 C C . TYR A 1 132 ? 6.520 -7.170 3.559 1.00 95.56 132 TYR A C 1
ATOM 1025 O O . TYR A 1 132 ? 7.019 -6.521 2.650 1.00 95.56 132 TYR A O 1
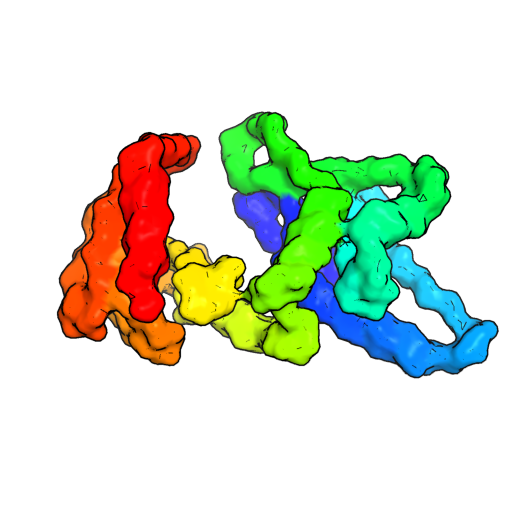ATOM 1033 N N . ASN A 1 133 ? 7.050 -7.183 4.789 1.00 94.44 133 ASN A N 1
ATOM 1034 C CA . ASN A 1 133 ? 8.206 -6.345 5.138 1.00 94.44 133 ASN A CA 1
ATOM 1035 C C . ASN A 1 133 ? 9.483 -6.789 4.416 1.00 94.44 133 ASN A C 1
ATOM 1037 O O . ASN A 1 133 ? 10.357 -5.964 4.171 1.00 94.44 133 ASN A O 1
ATOM 1041 N N . HIS A 1 134 ? 9.613 -8.084 4.112 1.00 93.19 134 HIS A N 1
ATOM 1042 C CA . HIS A 1 134 ? 10.731 -8.581 3.327 1.00 93.19 134 HIS A CA 1
ATOM 1043 C C . HIS A 1 134 ? 10.719 -7.935 1.943 1.00 93.19 134 HIS A C 1
ATOM 1045 O O . HIS A 1 134 ? 11.713 -7.324 1.581 1.00 93.19 134 HIS A O 1
ATOM 1051 N N . LEU A 1 135 ? 9.603 -8.000 1.214 1.00 92.62 135 LEU A N 1
ATOM 1052 C CA . LEU A 1 135 ? 9.489 -7.437 -0.135 1.00 92.62 135 LEU A CA 1
ATOM 1053 C C . LEU A 1 135 ? 9.496 -5.899 -0.163 1.00 92.62 135 LEU A C 1
ATOM 1055 O O . LEU A 1 135 ? 10.047 -5.322 -1.094 1.00 92.62 135 LEU A O 1
ATOM 1059 N N . ASP A 1 136 ? 8.946 -5.245 0.862 1.00 91.19 136 ASP A N 1
ATOM 1060 C CA . ASP A 1 136 ? 8.922 -3.778 1.024 1.00 91.19 136 ASP A CA 1
ATOM 1061 C C . ASP A 1 136 ? 10.325 -3.183 1.265 1.00 91.19 136 ASP A C 1
ATOM 1063 O O . ASP A 1 136 ? 10.551 -1.992 1.075 1.00 91.19 136 ASP A O 1
ATOM 1067 N N . CYS A 1 137 ? 11.300 -4.002 1.670 1.00 88.06 137 CYS A N 1
ATOM 1068 C CA . CYS A 1 137 ? 12.673 -3.549 1.862 1.00 88.06 137 CYS A CA 1
ATOM 1069 C C . CYS A 1 137 ? 13.324 -3.144 0.529 1.00 88.06 137 CYS A C 1
ATOM 1071 O O . CYS A 1 137 ? 13.243 -3.878 -0.459 1.00 88.06 137 CYS A O 1
ATOM 1073 N N . LEU A 1 138 ? 14.063 -2.029 0.532 1.00 83.81 138 LEU A N 1
ATOM 1074 C CA . LEU A 1 138 ? 14.809 -1.530 -0.631 1.00 83.81 138 LEU A CA 1
ATOM 1075 C C . LEU A 1 138 ? 15.742 -2.596 -1.225 1.00 83.81 138 LEU A C 1
ATOM 1077 O O . LEU A 1 138 ? 15.748 -2.805 -2.437 1.00 83.81 138 LEU A O 1
ATOM 1081 N N . ASP A 1 139 ? 16.461 -3.329 -0.370 1.00 83.44 139 ASP A N 1
ATOM 1082 C CA . ASP A 1 139 ? 17.401 -4.377 -0.795 1.00 83.44 139 ASP A CA 1
ATOM 1083 C C . ASP A 1 139 ? 16.710 -5.573 -1.466 1.00 83.44 139 ASP A C 1
ATOM 1085 O O . ASP A 1 139 ? 17.333 -6.318 -2.224 1.00 83.44 139 ASP A O 1
ATOM 1089 N N . ASN A 1 140 ? 15.410 -5.743 -1.216 1.00 85.06 140 ASN A N 1
ATOM 1090 C CA . ASN A 1 140 ? 14.584 -6.809 -1.779 1.00 85.06 140 ASN A CA 1
ATOM 1091 C C . ASN A 1 140 ? 13.651 -6.298 -2.889 1.00 85.06 140 ASN A C 1
ATOM 1093 O O . ASN A 1 140 ? 12.823 -7.053 -3.399 1.00 85.06 140 ASN A O 1
ATOM 1097 N N . GLY A 1 141 ? 13.826 -5.040 -3.302 1.00 81.62 141 GLY A N 1
ATOM 1098 C CA . GLY A 1 141 ? 13.218 -4.471 -4.496 1.00 81.62 141 GLY A CA 1
ATOM 1099 C C . GLY A 1 141 ? 12.065 -3.510 -4.262 1.00 81.62 141 GLY A C 1
ATOM 1100 O O . GLY A 1 141 ? 11.457 -3.111 -5.253 1.00 81.62 141 GLY A O 1
ATOM 1101 N N . ASP A 1 142 ? 11.753 -3.146 -3.012 1.00 91.44 142 ASP A N 1
ATOM 1102 C CA . ASP A 1 142 ? 10.690 -2.176 -2.710 1.00 91.44 142 ASP A CA 1
ATOM 1103 C C . ASP A 1 142 ? 9.384 -2.532 -3.445 1.00 91.44 142 ASP A C 1
ATOM 1105 O O . ASP A 1 142 ? 8.891 -1.828 -4.334 1.00 91.44 142 ASP A O 1
ATOM 1109 N N . ILE A 1 143 ? 8.908 -3.745 -3.160 1.00 93.56 143 ILE A N 1
ATOM 1110 C CA . ILE A 1 143 ? 7.847 -4.426 -3.892 1.00 93.56 143 ILE A CA 1
ATOM 1111 C C . ILE A 1 143 ? 6.627 -4.590 -3.006 1.00 93.56 143 ILE A C 1
ATOM 1113 O O . ILE A 1 143 ? 6.689 -5.156 -1.917 1.00 93.56 143 ILE A O 1
ATOM 1117 N N . ASN A 1 144 ? 5.471 -4.217 -3.548 1.00 94.75 144 ASN A N 1
ATOM 1118 C CA . ASN A 1 144 ? 4.192 -4.414 -2.894 1.00 94.75 144 ASN A CA 1
ATOM 1119 C C . ASN A 1 144 ? 3.181 -5.101 -3.822 1.00 94.75 144 ASN A C 1
ATOM 1121 O O . ASN A 1 144 ? 2.920 -4.665 -4.949 1.00 94.75 144 ASN A O 1
ATOM 1125 N N . TRP A 1 145 ? 2.557 -6.173 -3.326 1.00 95.06 145 TRP A N 1
ATOM 1126 C CA . TRP A 1 145 ? 1.385 -6.767 -3.968 1.00 95.06 145 TRP A CA 1
ATOM 1127 C C . TRP A 1 145 ? 0.181 -5.837 -3.804 1.00 95.06 145 TRP A C 1
ATOM 1129 O O . TRP A 1 145 ? -0.318 -5.636 -2.700 1.00 95.06 145 TRP A O 1
ATOM 1139 N N . ILE A 1 146 ? -0.324 -5.311 -4.919 1.00 94.94 146 ILE A N 1
ATOM 1140 C CA . ILE A 1 146 ? -1.561 -4.515 -4.956 1.00 94.94 146 ILE A CA 1
ATOM 1141 C C . ILE A 1 146 ? -2.773 -5.437 -5.100 1.00 94.94 146 ILE A C 1
ATOM 1143 O O . ILE A 1 146 ? -3.815 -5.240 -4.479 1.00 94.94 146 ILE A O 1
ATOM 1147 N N . VAL A 1 147 ? -2.621 -6.473 -5.928 1.00 93.06 147 VAL A N 1
ATOM 1148 C CA . VAL A 1 147 ? -3.583 -7.564 -6.087 1.00 93.06 147 VAL A CA 1
ATOM 1149 C C . VAL A 1 147 ? -2.789 -8.865 -5.990 1.00 93.06 147 VAL A C 1
ATOM 1151 O O . VAL A 1 147 ? -2.046 -9.162 -6.934 1.00 93.06 147 VAL A O 1
ATOM 1154 N N . PRO A 1 148 ? -2.919 -9.642 -4.900 1.00 91.19 148 PRO A N 1
ATOM 1155 C CA . PRO A 1 148 ? -2.173 -10.884 -4.722 1.00 91.19 148 PRO A CA 1
ATOM 1156 C C . PRO A 1 148 ? -2.290 -11.808 -5.940 1.00 91.19 148 PRO A C 1
ATOM 1158 O O . PRO A 1 148 ? -3.383 -12.038 -6.464 1.00 91.19 148 PRO A O 1
ATOM 1161 N N . GLY A 1 149 ? -1.144 -12.275 -6.439 1.00 90.06 149 GLY A N 1
ATOM 1162 C CA . GLY A 1 149 ? -1.045 -13.142 -7.615 1.00 90.06 149 GLY A CA 1
ATOM 1163 C C . GLY A 1 149 ? -1.380 -12.486 -8.961 1.00 90.06 149 GLY A C 1
ATOM 1164 O O . GLY A 1 149 ? -1.427 -13.188 -9.966 1.00 90.06 149 GLY A O 1
ATOM 1165 N N . LYS A 1 150 ? -1.648 -11.170 -9.023 1.00 91.50 150 LYS A N 1
ATOM 1166 C CA . LYS A 1 150 ? -2.036 -10.502 -10.285 1.00 91.50 150 LYS A CA 1
ATOM 1167 C C . LYS A 1 150 ? -1.356 -9.169 -10.561 1.00 91.50 150 LYS A C 1
ATOM 1169 O O . LYS A 1 150 ? -1.155 -8.848 -11.729 1.00 91.50 150 LYS A O 1
ATOM 1174 N N . LEU A 1 151 ? -1.092 -8.356 -9.540 1.00 95.00 151 LEU A N 1
ATOM 1175 C CA . LEU A 1 151 ? -0.533 -7.020 -9.726 1.00 95.00 151 LEU A CA 1
ATOM 1176 C C . LEU A 1 151 ? 0.446 -6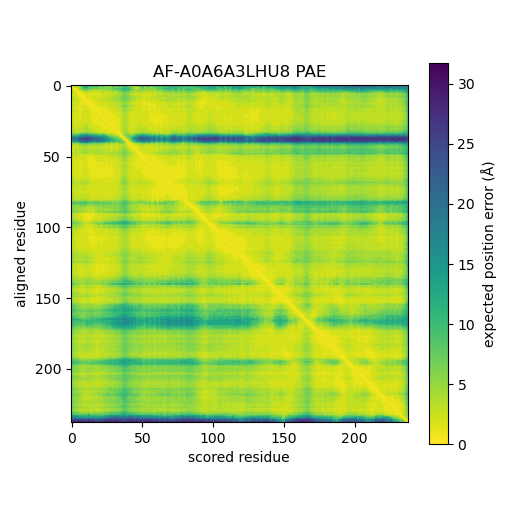.682 -8.609 1.00 95.00 151 LEU A C 1
ATOM 1178 O O . LEU A 1 151 ? 0.075 -6.648 -7.435 1.00 95.00 151 LEU A O 1
ATOM 1182 N N . ILE A 1 152 ? 1.667 -6.378 -9.028 1.00 96.12 152 ILE A N 1
ATOM 1183 C CA . ILE A 1 152 ? 2.759 -5.887 -8.200 1.00 96.12 152 ILE A CA 1
ATOM 1184 C C . ILE A 1 152 ? 3.069 -4.449 -8.621 1.00 96.12 152 ILE A C 1
ATOM 1186 O O . ILE A 1 152 ? 3.124 -4.158 -9.818 1.00 96.12 152 ILE A O 1
ATOM 1190 N N . ALA A 1 153 ? 3.292 -3.578 -7.641 1.00 96.19 153 ALA A N 1
ATOM 1191 C CA . ALA A 1 153 ? 3.963 -2.297 -7.824 1.00 96.19 153 ALA A CA 1
ATOM 1192 C C . ALA A 1 153 ? 5.379 -2.395 -7.241 1.00 96.19 153 ALA A C 1
ATOM 1194 O O . ALA A 1 153 ? 5.576 -3.056 -6.223 1.00 96.19 153 ALA A O 1
ATOM 1195 N N . PHE A 1 154 ? 6.352 -1.781 -7.909 1.00 95.25 154 PHE A N 1
ATOM 1196 C CA . PHE A 1 154 ? 7.754 -1.817 -7.505 1.00 95.25 154 PHE A CA 1
ATOM 1197 C C . PHE A 1 154 ? 8.495 -0.572 -7.990 1.00 95.25 154 PHE A C 1
ATOM 1199 O O . PHE A 1 154 ? 8.076 0.060 -8.969 1.00 95.25 154 PHE A O 1
ATOM 1206 N N . SER A 1 155 ? 9.609 -0.253 -7.337 1.00 90.38 155 SER A N 1
ATOM 1207 C CA . SER A 1 155 ? 10.477 0.853 -7.736 1.00 90.38 155 SER A CA 1
ATOM 1208 C C . SER A 1 155 ? 11.203 0.598 -9.062 1.00 90.38 155 SER A C 1
ATOM 1210 O O . SER A 1 155 ? 11.666 -0.502 -9.365 1.00 90.38 155 SER A O 1
ATOM 1212 N N . GLY A 1 156 ? 11.330 1.647 -9.878 1.00 88.88 156 GLY A N 1
ATOM 1213 C CA . GLY A 1 156 ? 11.958 1.572 -11.197 1.00 88.88 156 GLY A CA 1
ATOM 1214 C C . GLY A 1 156 ? 13.428 1.118 -11.130 1.00 88.88 156 GLY A C 1
ATOM 1215 O O . GLY A 1 156 ? 14.221 1.766 -10.441 1.00 88.88 156 GLY A O 1
ATOM 1216 N N . PRO A 1 157 ? 13.833 0.063 -11.869 1.00 91.06 157 PRO A N 1
ATOM 1217 C CA . PRO A 1 157 ? 15.228 -0.351 -11.946 1.00 91.06 157 PRO A CA 1
ATOM 1218 C C . PRO A 1 157 ? 16.110 0.759 -12.516 1.00 91.06 157 PRO A C 1
ATOM 1220 O O . PRO A 1 157 ? 15.689 1.500 -13.406 1.00 91.06 157 PRO A O 1
ATOM 1223 N N . GLN A 1 158 ? 17.355 0.815 -12.051 1.00 88.50 158 GLN A N 1
ATOM 1224 C CA . GLN A 1 158 ? 18.357 1.763 -12.538 1.00 88.50 158 GLN A CA 1
ATOM 1225 C C . GLN A 1 158 ? 19.355 1.079 -13.483 1.00 88.50 158 GLN A C 1
ATOM 1227 O O . GLN A 1 158 ? 19.499 -0.150 -13.481 1.00 88.50 158 GLN A O 1
ATOM 1232 N N . ARG A 1 159 ? 20.062 1.870 -14.302 1.00 86.56 159 ARG A N 1
ATOM 1233 C CA . ARG A 1 159 ? 21.140 1.367 -15.177 1.00 86.56 159 ARG A CA 1
ATOM 1234 C C . ARG A 1 159 ? 22.321 0.830 -14.379 1.00 86.56 159 ARG A C 1
ATOM 1236 O O . ARG A 1 159 ? 22.939 -0.155 -14.774 1.00 86.56 159 ARG A O 1
ATOM 1243 N N . GLU A 1 160 ? 22.611 1.493 -13.270 1.00 88.19 160 GLU A N 1
ATOM 1244 C CA . GLU A 1 160 ? 23.714 1.204 -12.366 1.00 88.19 160 GLU A CA 1
ATOM 1245 C C . GLU A 1 160 ? 23.186 1.183 -10.933 1.00 88.19 160 GLU A C 1
ATOM 1247 O O . GLU A 1 160 ? 22.130 1.751 -10.646 1.00 88.19 160 GLU A O 1
ATOM 1252 N N . ARG A 1 161 ? 23.896 0.489 -10.038 1.00 89.38 161 ARG A N 1
ATOM 1253 C CA . ARG A 1 161 ? 23.511 0.453 -8.626 1.00 89.38 161 ARG A CA 1
ATOM 1254 C C . ARG A 1 161 ? 23.834 1.798 -8.002 1.00 89.38 161 ARG A C 1
ATOM 1256 O O . ARG A 1 161 ? 24.975 2.246 -8.057 1.0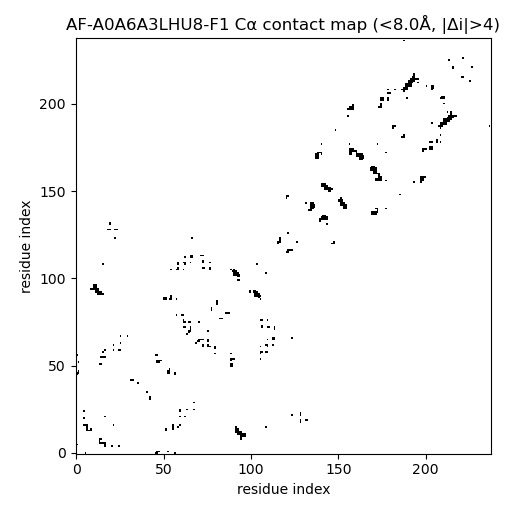0 89.38 161 ARG A O 1
ATOM 1263 N N . ILE A 1 162 ? 22.824 2.408 -7.405 1.00 87.56 162 ILE A N 1
ATOM 1264 C CA . ILE A 1 162 ? 22.920 3.685 -6.709 1.00 87.56 162 ILE A CA 1
ATOM 1265 C C . ILE A 1 162 ? 22.746 3.395 -5.225 1.00 87.56 162 ILE A C 1
ATOM 1267 O O . ILE A 1 162 ? 21.811 2.694 -4.844 1.00 87.56 162 ILE A O 1
ATOM 1271 N N . VAL A 1 163 ? 23.645 3.921 -4.398 1.00 87.62 163 VAL A N 1
ATOM 1272 C CA . VAL A 1 163 ? 23.509 3.859 -2.940 1.00 87.62 163 VAL A CA 1
ATOM 1273 C C . VAL A 1 163 ? 22.403 4.827 -2.529 1.00 87.62 163 VAL A C 1
ATOM 1275 O O . VAL A 1 163 ? 22.494 6.020 -2.811 1.00 87.62 163 VAL A O 1
ATOM 1278 N N . LEU A 1 164 ? 21.347 4.298 -1.914 1.00 81.50 164 LEU A N 1
ATOM 1279 C CA . LEU A 1 164 ? 20.184 5.064 -1.461 1.00 81.50 164 LEU A CA 1
ATOM 1280 C C . LEU A 1 164 ? 20.382 5.603 -0.047 1.00 81.50 164 LEU A C 1
ATOM 1282 O O . LEU A 1 164 ? 19.928 6.700 0.265 1.00 81.50 164 LEU A O 1
ATOM 1286 N N . ASP A 1 165 ? 21.081 4.838 0.788 1.00 78.44 165 ASP A N 1
ATOM 1287 C CA . ASP A 1 165 ? 21.404 5.209 2.155 1.00 78.44 165 ASP A CA 1
ATOM 1288 C C . ASP A 1 165 ? 22.861 4.852 2.458 1.00 78.44 165 ASP A C 1
ATOM 1290 O O . ASP A 1 165 ? 23.288 3.704 2.324 1.00 78.44 165 ASP A O 1
ATOM 1294 N N . ALA A 1 166 ? 23.631 5.863 2.851 1.00 79.00 166 ALA A N 1
ATOM 1295 C CA . ALA A 1 166 ? 25.044 5.713 3.161 1.00 79.00 166 ALA A CA 1
ATOM 1296 C C . ALA A 1 166 ? 25.283 4.973 4.488 1.00 79.00 166 ALA A C 1
ATOM 1298 O O . ALA A 1 166 ? 26.352 4.391 4.657 1.00 79.00 166 ALA A O 1
ATOM 1299 N N . GLU A 1 167 ? 24.320 4.988 5.416 1.00 81.69 167 GLU A N 1
ATOM 1300 C CA . GLU A 1 167 ? 24.462 4.344 6.726 1.00 81.69 167 GLU A CA 1
ATOM 1301 C C . GLU A 1 167 ? 24.167 2.844 6.657 1.00 81.69 167 GLU A C 1
ATOM 1303 O O . GLU A 1 167 ? 24.972 2.037 7.124 1.00 81.69 167 GLU A O 1
ATOM 1308 N N . SER A 1 168 ? 23.043 2.451 6.048 1.00 79.44 168 SER A N 1
ATOM 1309 C CA . SER A 1 168 ? 22.715 1.031 5.847 1.00 79.44 168 SER A CA 1
ATOM 1310 C C . SER A 1 168 ? 23.467 0.388 4.681 1.00 79.44 168 SER A C 1
ATOM 1312 O O . SER A 1 168 ? 23.598 -0.834 4.639 1.00 79.44 168 SER A O 1
ATOM 1314 N N . GLY A 1 169 ? 23.965 1.189 3.733 1.00 83.19 169 GLY A N 1
ATOM 1315 C CA . GLY A 1 169 ? 24.560 0.698 2.491 1.00 83.19 169 GLY A CA 1
ATOM 1316 C C . GLY A 1 169 ? 23.533 0.159 1.492 1.00 83.19 169 GLY A C 1
ATOM 1317 O O . GLY A 1 169 ? 23.930 -0.492 0.524 1.00 83.19 169 GLY A O 1
ATOM 1318 N N . ALA A 1 170 ? 22.238 0.416 1.709 1.00 81.94 170 ALA A N 1
ATOM 1319 C CA . ALA A 1 170 ? 21.169 -0.038 0.829 1.00 81.94 170 ALA A CA 1
ATOM 1320 C C . ALA A 1 170 ? 21.340 0.526 -0.589 1.00 81.94 170 ALA A C 1
ATOM 1322 O O . ALA A 1 170 ? 21.666 1.706 -0.780 1.00 81.94 170 ALA A O 1
ATOM 1323 N N . THR A 1 171 ? 21.101 -0.310 -1.601 1.00 87.12 171 THR A N 1
ATOM 1324 C CA . THR A 1 171 ? 21.294 0.068 -3.012 1.00 87.12 171 THR A CA 1
ATOM 1325 C C . THR A 1 171 ? 20.064 -0.195 -3.864 1.00 87.12 171 THR A C 1
ATOM 1327 O O . THR A 1 171 ? 19.264 -1.079 -3.576 1.00 87.12 171 THR A O 1
ATOM 1330 N N . THR A 1 172 ? 19.931 0.547 -4.963 1.00 87.50 172 THR A N 1
ATOM 1331 C CA . THR A 1 172 ? 18.935 0.237 -5.989 1.00 87.50 172 THR A CA 1
ATOM 1332 C C . THR A 1 172 ? 19.214 -1.118 -6.637 1.00 87.50 172 THR A C 1
ATOM 1334 O O . THR A 1 172 ? 20.360 -1.483 -6.922 1.00 87.50 172 THR A O 1
ATOM 1337 N N . LEU A 1 173 ? 18.144 -1.848 -6.950 1.00 89.75 173 LEU A N 1
ATOM 1338 C CA . LEU A 1 173 ? 18.235 -3.070 -7.739 1.00 89.75 173 LEU A CA 1
ATOM 1339 C C . LEU A 1 173 ? 18.319 -2.776 -9.241 1.00 89.75 173 LEU A C 1
ATOM 1341 O O . LEU A 1 173 ? 17.722 -1.834 -9.775 1.00 89.75 173 LEU A O 1
ATOM 1345 N N . LEU A 1 174 ? 19.047 -3.642 -9.945 1.00 93.19 174 LEU A N 1
ATOM 1346 C CA . LEU A 1 174 ? 19.148 -3.603 -11.399 1.00 93.19 174 LEU A CA 1
ATOM 1347 C C . LEU A 1 174 ? 18.019 -4.413 -12.035 1.00 93.19 174 LEU A C 1
ATOM 1349 O O . LEU A 1 174 ? 17.469 -5.334 -11.434 1.00 93.19 174 LEU A O 1
ATOM 1353 N N . ALA A 1 175 ? 17.734 -4.154 -13.312 1.00 94.50 175 ALA A N 1
ATOM 1354 C CA . ALA A 1 175 ? 16.679 -4.870 -14.036 1.00 94.50 175 ALA A CA 1
ATOM 1355 C C . ALA A 1 175 ? 16.864 -6.403 -14.035 1.00 94.50 175 ALA A C 1
ATOM 1357 O O . ALA A 1 175 ? 15.885 -7.142 -14.016 1.00 94.50 175 ALA A O 1
ATOM 1358 N N . ARG A 1 176 ? 18.112 -6.896 -14.008 1.00 94.25 176 ARG A N 1
ATOM 1359 C CA . ARG A 1 176 ? 18.409 -8.337 -13.903 1.00 94.25 176 ARG A CA 1
ATOM 1360 C C . ARG A 1 176 ? 18.072 -8.930 -12.531 1.00 94.25 176 ARG A C 1
ATOM 1362 O O . ARG A 1 176 ? 17.665 -10.086 -12.469 1.00 94.25 176 ARG A O 1
ATOM 1369 N N . ASP A 1 177 ? 18.235 -8.144 -11.467 1.00 94.00 177 ASP A N 1
ATOM 1370 C CA . ASP A 1 177 ? 17.973 -8.572 -10.092 1.00 94.00 177 ASP A CA 1
ATOM 1371 C C . ASP A 1 177 ? 16.449 -8.724 -9.923 1.00 94.00 177 ASP A C 1
ATOM 1373 O O . ASP A 1 177 ? 15.962 -9.783 -9.525 1.00 94.00 177 ASP A O 1
ATOM 1377 N N . TYR A 1 178 ? 15.687 -7.733 -10.407 1.00 95.31 178 TYR A N 1
ATOM 1378 C CA . TYR A 1 178 ? 14.229 -7.825 -10.514 1.00 95.31 178 TYR A CA 1
ATOM 1379 C C . TYR A 1 178 ? 13.763 -8.975 -11.404 1.00 95.31 178 TYR A C 1
ATOM 1381 O O . TYR A 1 178 ? 12.815 -9.662 -11.050 1.00 95.31 178 TYR A O 1
ATOM 1389 N N . ALA A 1 179 ? 14.398 -9.218 -12.554 1.00 95.75 179 ALA A N 1
ATOM 1390 C CA . ALA A 1 179 ? 13.983 -10.299 -13.446 1.00 95.75 179 ALA A CA 1
ATOM 1391 C C . ALA A 1 179 ? 14.067 -11.681 -12.770 1.00 95.75 179 ALA A C 1
ATOM 1393 O O . ALA A 1 179 ? 13.176 -12.510 -12.959 1.00 95.75 179 ALA A O 1
ATOM 1394 N N . ALA A 1 180 ? 15.104 -11.925 -11.962 1.00 94.12 180 ALA A N 1
ATOM 1395 C CA . ALA A 1 180 ? 15.228 -13.157 -11.185 1.00 94.12 180 ALA A CA 1
ATOM 1396 C C . ALA A 1 180 ? 14.126 -13.269 -10.117 1.00 94.12 180 ALA A C 1
ATOM 1398 O O . ALA A 1 180 ? 13.461 -14.303 -10.027 1.00 94.12 180 ALA A O 1
ATOM 1399 N N . LEU A 1 181 ? 13.886 -12.189 -9.372 1.00 93.69 181 LEU A N 1
ATOM 1400 C CA . LEU A 1 181 ? 12.851 -12.115 -8.339 1.00 93.69 181 LEU A CA 1
ATOM 1401 C C . LEU A 1 181 ? 11.434 -12.274 -8.911 1.00 93.69 181 LEU A C 1
ATOM 1403 O O . LEU A 1 181 ? 10.618 -13.040 -8.418 1.00 93.69 181 LEU A O 1
ATOM 1407 N N . PHE A 1 182 ? 11.135 -11.611 -10.018 1.00 95.75 182 PHE A N 1
ATOM 1408 C CA . PHE A 1 182 ? 9.844 -11.706 -10.692 1.00 95.75 182 PHE A CA 1
ATOM 1409 C C . PHE A 1 182 ? 9.542 -13.124 -11.160 1.00 95.75 182 PHE A C 1
ATOM 1411 O O . PHE A 1 182 ? 8.407 -13.581 -11.035 1.00 95.75 182 PHE A O 1
ATOM 1418 N N . ARG A 1 183 ? 10.553 -13.866 -11.618 1.00 94.00 183 ARG A N 1
ATOM 1419 C CA . ARG A 1 183 ? 10.374 -15.280 -11.956 1.00 94.00 183 ARG A CA 1
ATOM 1420 C C . ARG A 1 183 ? 10.044 -16.137 -10.740 1.00 94.00 183 ARG A C 1
ATOM 1422 O O . ARG A 1 183 ? 9.179 -16.999 -10.862 1.00 94.00 183 ARG A O 1
ATOM 1429 N N . SER A 1 184 ? 10.698 -15.922 -9.595 1.00 93.12 184 SER A N 1
ATOM 1430 C CA . SER A 1 184 ? 10.375 -16.684 -8.379 1.00 93.12 184 SER A CA 1
ATOM 1431 C C . SER A 1 184 ? 8.975 -16.358 -7.849 1.00 93.12 184 SER A C 1
ATOM 1433 O O . SER A 1 184 ? 8.320 -17.235 -7.297 1.00 93.12 184 SER A O 1
ATOM 1435 N N . LEU A 1 185 ? 8.483 -15.141 -8.100 1.00 93.69 185 LEU A N 1
ATOM 1436 C CA . LEU A 1 185 ? 7.126 -14.695 -7.768 1.00 93.69 185 LEU A CA 1
ATOM 1437 C C . LEU A 1 185 ? 6.064 -15.063 -8.825 1.00 93.69 185 LEU A C 1
ATOM 1439 O O . LEU A 1 185 ? 4.901 -14.690 -8.678 1.00 93.69 185 LEU A O 1
ATOM 1443 N N . GLY A 1 186 ? 6.434 -15.769 -9.900 1.00 94.75 186 GLY A N 1
ATOM 1444 C CA . GLY A 1 186 ? 5.501 -16.182 -10.956 1.00 94.75 186 GLY A CA 1
ATOM 1445 C C . GLY A 1 186 ? 5.005 -15.045 -11.859 1.00 94.75 186 GLY A C 1
ATOM 1446 O O . GLY A 1 186 ? 4.008 -15.198 -12.564 1.00 94.75 186 GLY A O 1
ATOM 1447 N N . VAL A 1 187 ? 5.684 -13.897 -11.861 1.00 95.88 187 VAL A N 1
ATOM 1448 C CA . VAL A 1 187 ? 5.382 -12.783 -12.765 1.00 95.88 187 VAL A CA 1
ATOM 1449 C C . VAL A 1 187 ? 5.697 -13.200 -14.199 1.00 95.88 187 VAL A C 1
ATOM 1451 O O . VAL A 1 187 ? 6.727 -13.807 -14.477 1.00 95.88 187 VAL A O 1
ATOM 1454 N N . THR A 1 188 ? 4.824 -12.827 -15.131 1.00 95.69 188 THR A N 1
ATOM 1455 C CA . THR A 1 188 ? 4.976 -13.130 -16.566 1.00 95.69 188 THR A CA 1
ATOM 1456 C C . THR A 1 188 ? 5.123 -11.879 -17.429 1.00 95.69 188 THR A C 1
ATOM 1458 O O . THR A 1 188 ? 5.554 -11.962 -18.582 1.00 95.69 188 THR A O 1
ATOM 1461 N N . CYS A 1 189 ? 4.772 -10.707 -16.894 1.00 96.56 189 CYS A N 1
ATOM 1462 C CA . CYS A 1 189 ? 4.756 -9.449 -17.626 1.00 96.56 189 CYS A CA 1
ATOM 1463 C C . CYS A 1 189 ? 5.210 -8.277 -16.753 1.00 96.56 189 CYS A C 1
ATOM 1465 O O . CYS A 1 189 ? 4.698 -8.083 -15.656 1.00 96.56 189 CYS A O 1
ATOM 1467 N N . VAL A 1 190 ? 6.103 -7.451 -17.296 1.00 97.00 190 VAL A N 1
ATOM 1468 C CA . VAL A 1 190 ? 6.553 -6.178 -16.727 1.00 97.00 190 VAL A CA 1
ATOM 1469 C C . VAL A 1 190 ? 6.058 -5.045 -17.617 1.00 97.00 190 VAL A C 1
ATOM 1471 O O . VAL A 1 190 ? 6.231 -5.083 -18.836 1.00 97.00 190 VAL A O 1
ATOM 1474 N N . ILE A 1 191 ? 5.433 -4.037 -17.014 1.00 96.94 191 ILE A N 1
ATOM 1475 C CA . ILE A 1 191 ? 4.971 -2.833 -17.707 1.00 96.94 191 ILE A CA 1
ATOM 1476 C C . ILE A 1 191 ? 5.769 -1.651 -17.166 1.00 96.94 191 ILE A C 1
ATOM 1478 O O . ILE A 1 191 ? 5.825 -1.450 -15.956 1.00 96.94 191 ILE A O 1
ATOM 1482 N N . ARG A 1 192 ? 6.394 -0.882 -18.057 1.00 96.50 192 ARG A N 1
ATOM 1483 C CA . ARG A 1 192 ? 7.153 0.322 -17.720 1.00 96.50 192 ARG A CA 1
ATOM 1484 C C . ARG A 1 192 ? 6.372 1.572 -18.111 1.00 96.50 192 ARG A C 1
ATOM 1486 O O . ARG A 1 192 ? 5.984 1.706 -19.270 1.00 96.50 192 ARG A O 1
ATOM 1493 N N . PHE A 1 193 ? 6.209 2.487 -17.157 1.00 95.69 193 PHE A N 1
ATOM 1494 C CA . PHE A 1 193 ? 5.533 3.776 -17.350 1.00 95.69 193 PHE A CA 1
ATOM 1495 C C . PHE A 1 193 ? 6.482 4.984 -17.406 1.00 95.69 193 PHE A C 1
ATOM 1497 O O . PHE A 1 193 ? 6.073 6.047 -17.857 1.00 95.69 193 PHE A O 1
ATOM 1504 N N . ASN A 1 194 ? 7.734 4.832 -16.967 1.00 90.38 194 ASN A N 1
ATOM 1505 C CA . ASN A 1 194 ? 8.745 5.892 -16.996 1.00 90.38 194 ASN A CA 1
ATOM 1506 C C . ASN A 1 194 ? 9.619 5.821 -18.262 1.00 90.38 194 ASN A C 1
ATOM 1508 O O . ASN A 1 194 ? 9.356 5.038 -19.184 1.00 90.38 194 ASN A O 1
ATOM 1512 N N . GLU A 1 195 ? 10.669 6.641 -18.327 1.00 88.31 195 GLU A N 1
ATOM 1513 C CA . GLU A 1 195 ? 11.516 6.730 -19.508 1.00 88.31 195 GLU A CA 1
ATOM 1514 C C . GLU A 1 195 ? 12.259 5.423 -19.789 1.00 88.31 195 GLU A C 1
ATOM 1516 O O . GLU A 1 195 ? 12.838 4.777 -18.908 1.00 88.31 195 GLU A O 1
ATOM 1521 N N . ALA A 1 196 ? 12.344 5.077 -21.076 1.00 87.50 196 ALA A N 1
ATOM 1522 C CA . ALA A 1 196 ? 13.072 3.897 -21.526 1.00 87.50 196 ALA A CA 1
ATOM 1523 C C . ALA A 1 196 ? 14.577 3.949 -21.216 1.00 87.50 196 ALA A C 1
ATOM 1525 O O . ALA A 1 196 ? 15.268 2.931 -21.269 1.00 87.50 196 ALA A O 1
ATOM 1526 N N . THR A 1 197 ? 15.088 5.134 -20.885 1.00 87.19 197 THR A N 1
ATOM 1527 C CA . THR A 1 197 ? 16.476 5.355 -20.507 1.00 87.19 197 THR A CA 1
ATOM 1528 C C . THR A 1 197 ? 16.800 4.842 -19.108 1.00 87.19 197 THR A C 1
ATOM 1530 O O . THR A 1 197 ? 17.973 4.657 -18.830 1.00 87.19 197 THR A O 1
ATOM 1533 N N . THR A 1 198 ? 15.832 4.530 -18.249 1.00 87.75 198 THR A N 1
ATOM 1534 C CA . THR A 1 198 ? 16.114 4.097 -16.867 1.00 87.75 198 THR A CA 1
ATOM 1535 C C . THR A 1 198 ? 16.799 2.729 -16.772 1.00 87.75 198 THR A C 1
ATOM 1537 O O . THR A 1 198 ? 17.651 2.532 -15.913 1.00 87.75 198 THR A O 1
ATOM 1540 N N . TYR A 1 199 ? 16.518 1.805 -17.700 1.00 93.75 199 TYR A N 1
ATOM 1541 C CA . TYR A 1 199 ? 17.182 0.497 -17.803 1.00 93.75 199 TYR A CA 1
ATOM 1542 C C . TYR A 1 199 ? 16.945 -0.168 -19.172 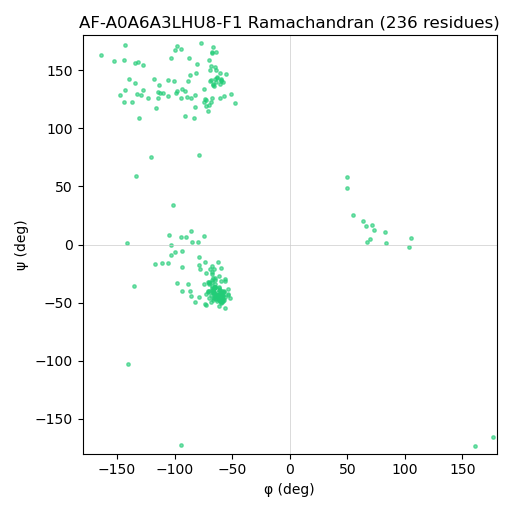1.00 93.75 199 TYR A C 1
ATOM 1544 O O . TYR A 1 199 ? 16.006 0.176 -19.895 1.00 93.75 199 TYR A O 1
ATOM 1552 N N . ASP A 1 200 ? 17.759 -1.172 -19.524 1.00 94.25 200 ASP A N 1
ATOM 1553 C CA . ASP A 1 200 ? 17.536 -1.985 -20.728 1.00 94.25 200 ASP A CA 1
ATOM 1554 C C . ASP A 1 200 ? 16.499 -3.093 -20.471 1.00 94.25 200 ASP A C 1
ATOM 1556 O O . ASP A 1 200 ? 16.711 -4.007 -19.667 1.00 94.25 200 ASP A O 1
ATOM 1560 N N . ARG A 1 201 ? 15.379 -3.045 -21.203 1.00 95.44 201 ARG A N 1
ATOM 1561 C CA . ARG A 1 201 ? 14.306 -4.051 -21.138 1.00 95.44 201 ARG A CA 1
ATOM 1562 C C . ARG A 1 201 ? 14.768 -5.466 -21.488 1.00 95.44 201 ARG A C 1
ATOM 1564 O O . ARG A 1 201 ? 14.102 -6.423 -21.089 1.00 95.44 201 ARG A O 1
ATOM 1571 N N . LYS A 1 202 ? 15.902 -5.616 -22.187 1.00 95.75 202 LYS A N 1
ATOM 1572 C CA . LYS A 1 202 ? 16.481 -6.923 -22.525 1.00 95.75 202 LYS A CA 1
ATOM 1573 C C . LYS A 1 202 ? 16.744 -7.792 -21.301 1.00 95.75 202 LYS A C 1
ATOM 1575 O O . LYS A 1 202 ? 16.636 -9.009 -21.405 1.00 95.75 202 LYS A O 1
ATOM 1580 N N . ALA A 1 203 ? 17.020 -7.191 -20.141 1.00 95.25 203 ALA A N 1
ATOM 1581 C CA . ALA A 1 203 ? 17.177 -7.930 -18.890 1.00 95.25 203 ALA A CA 1
ATOM 1582 C C . ALA A 1 203 ? 15.934 -8.774 -18.550 1.00 95.25 203 ALA A C 1
ATOM 1584 O O . ALA A 1 203 ? 16.063 -9.927 -18.147 1.00 95.25 203 ALA A O 1
ATOM 1585 N N . PHE A 1 204 ? 14.735 -8.234 -18.786 1.00 97.19 204 PHE A N 1
ATOM 1586 C CA . PHE A 1 204 ? 13.478 -8.948 -18.569 1.00 97.19 204 PHE A CA 1
ATOM 1587 C C . PHE A 1 204 ? 13.170 -9.918 -19.713 1.00 97.19 204 PHE A C 1
ATOM 1589 O O . PHE A 1 204 ? 12.842 -11.077 -19.462 1.00 97.19 204 PHE A O 1
ATOM 1596 N N . THR A 1 205 ? 13.327 -9.494 -20.971 1.00 97.38 205 THR A N 1
ATOM 1597 C CA . THR A 1 205 ? 12.980 -10.356 -22.114 1.00 97.38 205 THR A CA 1
ATOM 1598 C C . THR A 1 205 ? 13.898 -11.572 -22.235 1.00 97.38 205 THR A C 1
ATOM 1600 O O . THR A 1 205 ? 13.416 -12.658 -22.539 1.00 97.38 205 THR A O 1
ATOM 1603 N N . HIS A 1 206 ? 15.198 -11.440 -21.945 1.00 96.75 206 HIS A N 1
ATOM 1604 C CA . HIS A 1 206 ? 16.120 -12.584 -21.896 1.00 96.75 206 HIS A CA 1
ATOM 1605 C C . HIS A 1 206 ? 15.818 -13.534 -20.731 1.00 96.75 206 HIS A C 1
ATOM 1607 O O . HIS A 1 206 ? 16.115 -14.722 -20.817 1.00 96.75 206 HIS A O 1
ATOM 1613 N N . ALA A 1 207 ? 15.191 -13.038 -19.662 1.00 95.94 207 ALA A N 1
ATOM 1614 C CA . ALA A 1 207 ? 14.702 -13.866 -18.566 1.00 95.94 207 ALA A CA 1
ATOM 1615 C C . ALA A 1 207 ? 13.354 -14.551 -18.878 1.00 95.94 207 ALA A C 1
ATOM 1617 O O . ALA A 1 207 ? 12.825 -15.256 -18.023 1.00 95.94 207 ALA A O 1
ATOM 1618 N N . GLY A 1 208 ? 12.797 -14.368 -20.082 1.00 95.94 208 GLY A N 1
ATOM 1619 C CA . GLY A 1 208 ? 11.515 -14.949 -20.492 1.00 95.94 208 GLY A CA 1
ATOM 1620 C C . GLY A 1 208 ? 10.288 -14.158 -20.031 1.00 95.94 208 GLY A C 1
ATOM 1621 O O . GLY A 1 208 ? 9.168 -14.647 -20.147 1.00 95.94 208 GLY A O 1
ATOM 1622 N N . LEU A 1 209 ? 10.477 -12.939 -19.520 1.00 97.06 209 LEU A N 1
ATOM 1623 C CA . LEU A 1 209 ? 9.388 -12.066 -19.092 1.00 97.06 209 LEU A CA 1
ATOM 1624 C C . LEU A 1 209 ? 8.945 -11.180 -20.256 1.00 97.06 209 LEU A C 1
ATOM 1626 O O . LEU A 1 209 ? 9.761 -10.526 -20.914 1.00 97.06 209 LEU A O 1
ATOM 1630 N N . ARG A 1 210 ? 7.633 -11.102 -20.490 1.00 97.12 210 ARG A N 1
ATOM 1631 C CA . ARG A 1 210 ? 7.080 -10.124 -21.428 1.00 97.12 210 ARG A CA 1
ATOM 1632 C C . ARG A 1 210 ? 7.321 -8.726 -20.870 1.00 97.12 210 ARG A C 1
ATOM 1634 O O . ARG A 1 210 ? 7.103 -8.481 -19.691 1.00 97.12 210 ARG A O 1
ATOM 1641 N N . HIS A 1 211 ? 7.750 -7.798 -21.714 1.00 97.12 211 HIS A N 1
ATOM 1642 C CA . HIS A 1 211 ? 8.024 -6.424 -21.296 1.00 97.12 211 HIS A CA 1
ATOM 1643 C C . HIS A 1 211 ? 7.274 -5.447 -22.198 1.00 97.12 211 HIS A C 1
ATOM 1645 O O . HIS A 1 211 ? 7.297 -5.626 -23.417 1.00 97.12 211 HIS A O 1
ATOM 1651 N N . ILE A 1 212 ? 6.591 -4.455 -21.630 1.00 96.44 212 ILE A N 1
ATOM 1652 C CA . ILE A 1 212 ? 5.772 -3.486 -22.370 1.00 96.44 212 ILE A CA 1
ATOM 1653 C C . ILE A 1 212 ? 6.098 -2.075 -21.898 1.00 96.44 212 ILE A C 1
ATOM 1655 O O . ILE A 1 212 ? 6.018 -1.786 -20.710 1.00 96.44 212 ILE A O 1
ATOM 1659 N N . ASP A 1 213 ? 6.377 -1.189 -22.847 1.00 96.19 213 ASP A N 1
ATOM 1660 C CA . ASP A 1 213 ? 6.545 0.238 -22.590 1.00 96.19 213 ASP A CA 1
ATOM 1661 C C . ASP A 1 213 ? 5.219 0.978 -22.826 1.00 96.19 213 ASP A C 1
ATOM 1663 O O . ASP A 1 213 ? 4.607 0.851 -23.894 1.00 96.19 213 ASP A O 1
ATOM 1667 N N . LEU A 1 214 ? 4.782 1.737 -21.820 1.00 96.06 214 LEU A N 1
ATOM 1668 C CA . LEU A 1 214 ? 3.622 2.633 -21.822 1.00 96.06 214 LEU A CA 1
ATOM 1669 C C . LEU A 1 214 ? 3.997 3.997 -21.198 1.00 96.06 214 LEU A C 1
ATOM 1671 O O . LEU A 1 214 ? 3.415 4.370 -20.181 1.00 96.06 214 LEU A O 1
ATOM 1675 N N . PRO A 1 215 ? 4.991 4.722 -21.743 1.00 94.81 215 PRO A N 1
ATOM 1676 C CA . PRO A 1 215 ? 5.506 5.922 -21.100 1.00 94.81 215 PRO A CA 1
ATOM 1677 C C . PRO A 1 215 ? 4.497 7.075 -21.118 1.00 94.81 215 PRO A C 1
ATOM 1679 O O . PRO A 1 215 ? 3.838 7.313 -22.133 1.00 94.81 215 PRO A O 1
ATOM 1682 N N . PHE A 1 216 ? 4.432 7.827 -20.023 1.00 95.19 216 PHE A N 1
ATOM 1683 C CA . PHE A 1 216 ? 3.771 9.131 -19.940 1.00 95.19 216 PHE A CA 1
ATOM 1684 C C . PHE A 1 216 ? 4.563 10.055 -18.992 1.00 95.19 216 PHE A C 1
ATOM 1686 O O . PHE A 1 216 ? 5.360 9.549 -18.204 1.00 95.19 216 PHE A O 1
ATOM 1693 N N . PRO A 1 217 ? 4.420 11.393 -19.088 1.00 94.00 217 PRO A N 1
ATOM 1694 C CA . PRO A 1 217 ? 5.223 12.320 -18.287 1.00 94.00 217 PRO A CA 1
ATOM 1695 C C . PRO A 1 217 ? 5.040 12.127 -16.777 1.00 94.00 217 PRO A C 1
ATOM 1697 O O . PRO A 1 217 ? 3.913 11.938 -16.308 1.00 94.00 217 PRO A O 1
ATOM 1700 N N . ASP A 1 218 ? 6.132 12.233 -16.019 1.00 91.81 218 ASP A N 1
ATOM 1701 C CA . ASP A 1 218 ? 6.089 12.131 -14.560 1.00 91.81 218 ASP A CA 1
ATOM 1702 C C . ASP A 1 218 ? 5.180 13.206 -13.940 1.00 91.81 218 ASP A C 1
ATOM 1704 O O . ASP A 1 218 ? 5.093 14.338 -14.424 1.00 91.81 218 ASP A O 1
ATOM 1708 N N . GLY A 1 219 ? 4.437 12.822 -12.902 1.00 90.50 219 GLY A N 1
ATOM 1709 C CA . GLY A 1 219 ? 3.426 13.663 -12.255 1.00 90.50 219 GLY A CA 1
ATOM 1710 C C . GLY A 1 219 ? 2.185 13.994 -13.101 1.00 90.50 219 GLY A C 1
ATOM 1711 O O . GLY A 1 219 ? 1.314 14.721 -12.624 1.00 90.50 219 GLY A O 1
ATOM 1712 N N . SER A 1 220 ? 2.072 13.486 -14.334 1.00 93.69 220 SER A N 1
ATOM 1713 C CA . SER A 1 220 ? 0.900 13.692 -15.197 1.00 93.69 220 SER A CA 1
ATOM 1714 C C . SER A 1 220 ? -0.082 12.515 -15.159 1.00 93.69 220 SER A C 1
ATOM 1716 O O . SER A 1 220 ? 0.210 11.447 -14.622 1.00 93.69 220 SER A O 1
ATOM 1718 N N . ASN A 1 221 ? -1.262 12.704 -15.756 1.00 95.00 221 ASN A N 1
ATOM 1719 C CA . ASN A 1 221 ? -2.230 11.627 -15.949 1.00 95.00 221 ASN A CA 1
ATOM 1720 C C . ASN A 1 221 ? -1.964 10.896 -17.278 1.00 95.00 221 ASN A C 1
ATOM 1722 O O . ASN A 1 221 ? -1.699 11.561 -18.285 1.00 95.00 221 ASN A O 1
ATOM 1726 N N . PRO A 1 222 ? -2.090 9.556 -17.329 1.00 96.31 222 PRO A N 1
ATOM 1727 C CA . PRO A 1 222 ? -2.003 8.823 -18.587 1.00 96.31 222 PRO A CA 1
ATOM 1728 C C . PRO A 1 222 ? -3.162 9.203 -19.518 1.00 96.31 222 PRO A C 1
ATOM 1730 O O . PRO A 1 222 ? -4.252 9.545 -19.061 1.00 96.31 222 PRO A O 1
ATOM 1733 N N . SER A 1 223 ? -2.949 9.092 -20.832 1.00 96.81 223 SER A N 1
ATOM 1734 C CA . SER A 1 223 ? -4.047 9.193 -21.797 1.00 96.81 223 SER A CA 1
ATOM 1735 C C . SER A 1 223 ? -4.975 7.977 -21.716 1.00 96.81 223 SER A C 1
ATOM 1737 O O . SER A 1 223 ? -4.564 6.888 -21.297 1.00 96.81 223 SER A O 1
ATOM 1739 N N . ASP A 1 224 ? -6.208 8.136 -22.197 1.00 97.00 224 ASP A N 1
ATOM 1740 C CA . ASP A 1 224 ? -7.183 7.043 -22.293 1.00 97.00 224 ASP A CA 1
ATOM 1741 C C . ASP A 1 224 ? -6.625 5.836 -23.066 1.00 97.00 224 ASP A C 1
ATOM 1743 O O . ASP A 1 224 ? -6.817 4.692 -22.660 1.00 97.00 224 ASP A O 1
ATOM 1747 N N . ASP A 1 225 ? -5.846 6.068 -24.127 1.00 96.62 225 ASP A N 1
ATOM 1748 C CA . ASP A 1 225 ? -5.201 4.997 -24.896 1.00 96.62 225 ASP A CA 1
ATOM 1749 C C . ASP A 1 225 ? -4.226 4.166 -24.049 1.00 96.62 225 ASP A C 1
ATOM 1751 O O . ASP A 1 225 ? -4.221 2.930 -24.119 1.00 96.62 225 ASP A O 1
ATOM 1755 N N . ILE A 1 226 ? -3.405 4.830 -23.226 1.00 96.19 226 ILE A N 1
ATOM 1756 C CA . ILE A 1 226 ? -2.474 4.163 -22.307 1.00 96.19 226 ILE A CA 1
ATOM 1757 C C . ILE A 1 226 ? -3.261 3.368 -21.262 1.00 96.19 226 ILE A C 1
ATOM 1759 O O . ILE A 1 226 ? -2.956 2.193 -21.027 1.00 96.19 226 ILE A O 1
ATOM 1763 N N . LEU A 1 227 ? -4.303 3.974 -20.686 1.00 95.44 227 LEU A N 1
ATOM 1764 C CA . LEU A 1 227 ? -5.170 3.340 -19.696 1.00 95.44 227 LEU A CA 1
ATOM 1765 C C . LEU A 1 227 ? -5.851 2.082 -20.259 1.00 95.44 227 LEU A C 1
ATOM 1767 O O . LEU A 1 227 ? -5.773 1.005 -19.660 1.00 95.44 227 LEU A O 1
ATOM 1771 N N . PHE A 1 228 ? -6.469 2.171 -21.437 1.00 95.44 228 PHE A N 1
ATOM 1772 C CA . PHE A 1 228 ? -7.140 1.035 -22.069 1.00 95.44 228 PHE A CA 1
ATOM 1773 C C . PHE A 1 228 ? -6.162 -0.073 -22.457 1.00 95.44 228 PHE A C 1
ATOM 1775 O O . PHE A 1 228 ? -6.477 -1.260 -22.306 1.00 95.44 228 PHE A O 1
ATOM 1782 N N . LYS A 1 229 ? -4.956 0.282 -22.910 1.00 95.31 229 LYS A N 1
ATOM 1783 C CA . LYS A 1 229 ? -3.909 -0.699 -23.207 1.00 95.31 229 LYS A CA 1
ATOM 1784 C C . LYS A 1 229 ? -3.450 -1.426 -21.944 1.00 95.31 229 LYS A C 1
ATOM 1786 O O . LYS A 1 229 ? -3.333 -2.652 -21.979 1.00 95.31 229 LYS A O 1
ATOM 1791 N N . PHE A 1 230 ? -3.263 -0.717 -20.830 1.00 95.25 230 PHE A N 1
ATOM 1792 C CA . PHE A 1 230 ? -2.945 -1.323 -19.534 1.00 95.25 230 PHE A CA 1
ATOM 1793 C C . PHE A 1 230 ? -4.026 -2.322 -19.088 1.00 95.25 230 PHE A C 1
ATOM 1795 O O . PHE A 1 230 ? -3.718 -3.478 -18.779 1.00 95.25 230 PHE A O 1
ATOM 1802 N N . ILE A 1 231 ? -5.302 -1.924 -19.144 1.00 93.12 231 ILE A N 1
ATOM 1803 C CA . ILE A 1 231 ? -6.434 -2.788 -18.767 1.00 93.12 231 ILE A CA 1
ATOM 1804 C C . ILE A 1 231 ? -6.476 -4.054 -19.636 1.00 93.12 231 ILE A C 1
ATOM 1806 O O . ILE A 1 231 ? -6.624 -5.162 -19.112 1.00 93.12 231 ILE A O 1
ATOM 1810 N N . ARG A 1 232 ? -6.297 -3.918 -20.957 1.00 91.81 232 ARG A N 1
ATOM 1811 C CA . ARG A 1 232 ? -6.320 -5.050 -21.898 1.00 91.81 232 ARG A CA 1
ATOM 1812 C C . ARG A 1 232 ? -5.190 -6.044 -21.641 1.0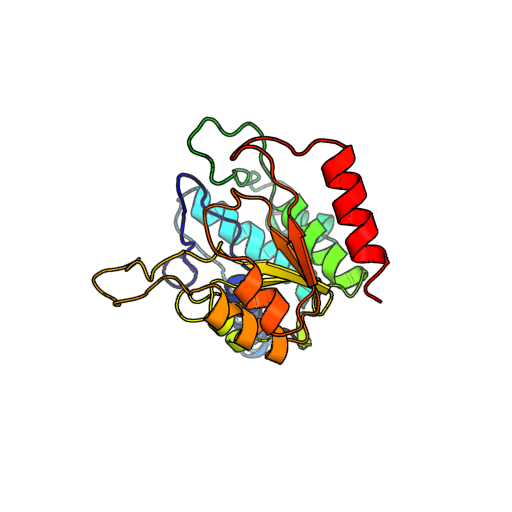0 91.81 232 ARG A C 1
ATOM 1814 O O . ARG A 1 232 ? -5.424 -7.248 -21.637 1.00 91.81 232 ARG A O 1
ATOM 1821 N N . VAL A 1 233 ? -3.976 -5.551 -21.395 1.00 89.12 233 VAL A N 1
ATOM 1822 C CA . VAL A 1 233 ? -2.803 -6.392 -21.099 1.00 89.12 233 VAL A CA 1
ATOM 1823 C C . VAL A 1 233 ? -3.050 -7.271 -19.874 1.00 89.12 233 VAL A C 1
ATOM 1825 O O . VAL A 1 233 ? -2.695 -8.454 -19.883 1.00 89.12 233 VAL A O 1
ATOM 1828 N N . ARG A 1 234 ? -3.690 -6.713 -18.842 1.00 77.50 234 ARG A N 1
ATOM 1829 C CA . ARG A 1 234 ? -4.052 -7.453 -17.633 1.00 77.50 234 ARG A CA 1
ATOM 1830 C C . ARG A 1 234 ? -5.100 -8.528 -17.918 1.00 77.50 234 ARG A C 1
ATOM 1832 O O . ARG A 1 234 ? -5.009 -9.611 -17.356 1.00 77.50 234 ARG A O 1
ATOM 1839 N N . GLN A 1 235 ? -6.080 -8.251 -18.778 1.00 75.12 235 GLN A N 1
ATOM 1840 C CA . GLN A 1 235 ? -7.142 -9.208 -19.115 1.00 75.12 235 GLN A CA 1
ATOM 1841 C C . GLN A 1 235 ? -6.666 -10.413 -19.940 1.00 75.12 235 GLN A C 1
ATOM 1843 O O . GLN A 1 235 ? -7.345 -11.429 -19.955 1.00 75.12 235 GLN A O 1
ATOM 1848 N N . GLN A 1 236 ? -5.526 -10.315 -20.626 1.00 62.41 236 GLN A N 1
ATOM 1849 C CA . GLN A 1 236 ? -4.994 -11.384 -21.482 1.00 62.41 236 GLN A CA 1
ATOM 1850 C C . GLN A 1 236 ? -4.003 -12.323 -20.777 1.00 62.41 236 GLN A C 1
ATOM 1852 O O . GLN A 1 236 ? -3.551 -13.282 -21.387 1.00 62.41 236 GLN A O 1
ATOM 1857 N N . SER A 1 237 ? -3.627 -12.037 -19.526 1.00 54.28 237 SER A N 1
ATOM 1858 C CA . SER A 1 237 ? -2.581 -12.779 -18.799 1.00 54.28 237 SER A CA 1
ATOM 1859 C C . SER A 1 237 ? -3.156 -13.792 -17.792 1.00 54.28 237 SER A C 1
ATOM 1861 O O . SER A 1 237 ? -2.581 -13.956 -16.718 1.00 54.28 237 SER A O 1
ATOM 1863 N N . PHE A 1 238 ? -4.301 -14.407 -18.113 1.00 40.19 238 PHE A N 1
ATOM 1864 C CA . PHE A 1 238 ? -4.946 -15.461 -17.314 1.00 40.19 238 PHE A CA 1
ATOM 1865 C C . PHE A 1 238 ? -4.606 -16.852 -17.838 1.00 40.19 238 PHE A C 1
ATOM 1867 O O . PHE A 1 238 ? -4.636 -17.022 -19.078 1.00 40.19 238 PHE A O 1
#